Protein AF-0000000066297798 (afdb_homodimer)

Secondary structure (DSSP, 8-state):
-HHHHHHHHHHHHT--EEEEESTTTTHHHHHHHTSTTGGGTEEEEEE--SHHHHHHHH---HHHHHHT-SSSHHHHHHHHHHHHHHH--SEEEEEEE--SSS-BTTBPTTEEEEEEEETTEEEEEEEEPPP--HHHHHHHHHHHHHHHHHHHHHHH-/-HHHHHHHHHHHHT--EEEEESTTTTHHHHHHHTSTTGGGTEEEEEE--SHHHHHHHH---HHHHHHT-SSSHHHHHHHHHHHHHHH--SEEEEEEE--SSS-BTTBPTTEEEEEEEETTEEEEEEEEPPP--HHHHHHHHHHHHHHHHHHHHHHH-

Radius of gyration: 17.98 Å; Cα contacts (8 Å, |Δi|>4): 713; chains: 2; bounding box: 48×46×44 Å

InterPro domains:
  IPR008136 CinA, C-terminal [PF02464] (3-152)
  IPR008136 CinA, C-terminal [TIGR00199] (6-149)
  IPR036653 CinA-like, C-terminal [G3DSA:3.90.950.20] (1-153)
  IPR036653 CinA-like, C-terminal [SSF142433] (3-153)

pLDDT: mean 96.57, std 3.92, range [66.44, 98.94]

Structure (mmCIF, N/CA/C/O backbone):
data_AF-0000000066297798-model_v1
#
loop_
_entity.id
_entity.type
_entity.pdbx_description
1 polymer 'Protein MG115 homolog'
#
loop_
_atom_site.group_PDB
_atom_site.id
_atom_site.type_symbol
_atom_site.label_atom_id
_atom_site.label_alt_id
_atom_site.label_comp_id
_atom_site.label_asym_id
_atom_site.label_entity_id
_atom_site.label_seq_id
_atom_site.pdbx_PDB_ins_code
_atom_site.Cartn_x
_atom_site.Cartn_y
_atom_site.Cartn_z
_atom_site.occupancy
_atom_site.B_iso_or_equiv
_atom_site.auth_seq_id
_atom_site.auth_comp_id
_atom_site.auth_asym_id
_atom_site.auth_atom_id
_atom_site.pdbx_PDB_model_num
ATOM 1 N N . MET A 1 1 ? 8.375 12.461 -11.727 1 81.56 1 MET A N 1
ATOM 2 C CA . MET A 1 1 ? 9.672 13.133 -11.781 1 81.56 1 MET A CA 1
ATOM 3 C C . MET A 1 1 ? 10.352 13.117 -10.414 1 81.56 1 MET A C 1
ATOM 5 O O . MET A 1 1 ? 11.477 12.641 -10.281 1 81.56 1 MET A O 1
ATOM 9 N N . TYR A 1 2 ? 9.727 13.336 -9.336 1 95.06 2 TYR A N 1
ATOM 10 C CA . TYR A 1 2 ? 10.367 13.484 -8.031 1 95.06 2 TYR A CA 1
ATOM 11 C C . TYR A 1 2 ? 10.758 12.125 -7.465 1 95.06 2 TYR A C 1
ATOM 13 O O . TYR A 1 2 ? 11.773 12 -6.77 1 95.06 2 TYR A O 1
ATOM 21 N N . ALA A 1 3 ? 10.016 11.117 -7.793 1 96 3 ALA A N 1
ATOM 22 C CA . ALA A 1 3 ? 10.32 9.781 -7.297 1 96 3 ALA A CA 1
ATOM 23 C C . ALA A 1 3 ? 11.711 9.328 -7.73 1 96 3 ALA A C 1
ATOM 25 O O . ALA A 1 3 ? 12.445 8.719 -6.953 1 96 3 ALA A O 1
ATOM 26 N N . ARG A 1 4 ? 12.117 9.617 -8.945 1 96.62 4 ARG A N 1
ATOM 27 C CA . ARG A 1 4 ? 13.422 9.242 -9.477 1 96.62 4 ARG A CA 1
ATOM 28 C C . ARG A 1 4 ? 14.539 9.977 -8.742 1 96.62 4 ARG A C 1
ATOM 30 O O . ARG A 1 4 ? 15.578 9.383 -8.43 1 96.62 4 ARG A O 1
ATOM 37 N N . LEU A 1 5 ? 14.336 11.25 -8.555 1 97.06 5 LEU A N 1
ATOM 38 C CA . LEU A 1 5 ? 15.328 12.039 -7.832 1 97.06 5 LEU A CA 1
ATOM 39 C C . LEU A 1 5 ? 15.5 11.516 -6.41 1 97.06 5 LEU A C 1
ATOM 41 O O . LEU A 1 5 ? 16.625 11.43 -5.91 1 97.06 5 LEU A O 1
ATOM 45 N N . ILE A 1 6 ? 14.414 11.148 -5.777 1 97.88 6 ILE A N 1
ATOM 46 C CA . ILE A 1 6 ? 14.445 10.594 -4.43 1 97.88 6 ILE A CA 1
ATOM 47 C C . ILE A 1 6 ? 15.211 9.273 -4.43 1 97.88 6 ILE A C 1
ATOM 49 O O . ILE A 1 6 ? 16.094 9.062 -3.594 1 97.88 6 ILE A O 1
ATOM 53 N N . ALA A 1 7 ? 14.883 8.422 -5.367 1 97.69 7 ALA A N 1
ATOM 54 C CA . ALA A 1 7 ? 15.547 7.125 -5.48 1 97.69 7 ALA A CA 1
ATOM 55 C C . ALA A 1 7 ? 17.062 7.301 -5.613 1 97.69 7 ALA A C 1
ATOM 57 O O . ALA A 1 7 ? 17.828 6.605 -4.949 1 97.69 7 ALA A O 1
ATOM 58 N N . GLU A 1 8 ? 17.453 8.219 -6.461 1 96.88 8 GLU A N 1
ATOM 59 C CA . GLU A 1 8 ? 18.875 8.484 -6.672 1 96.88 8 GLU A CA 1
ATOM 60 C C . GLU A 1 8 ? 19.547 8.906 -5.375 1 96.88 8 GLU A C 1
ATOM 62 O O . GLU A 1 8 ? 20.641 8.43 -5.051 1 96.88 8 GLU A O 1
ATOM 67 N N . LYS A 1 9 ? 18.969 9.758 -4.703 1 96.62 9 LYS A N 1
ATOM 68 C CA . LYS A 1 9 ? 19.531 10.242 -3.447 1 96.62 9 LYS A CA 1
ATOM 69 C C . LYS A 1 9 ? 19.609 9.133 -2.41 1 96.62 9 LYS A C 1
ATOM 71 O O . LYS A 1 9 ? 20.625 9.008 -1.706 1 96.62 9 LYS A O 1
ATOM 76 N N . LEU A 1 10 ? 18.547 8.359 -2.273 1 97.25 10 LEU A N 1
ATOM 77 C CA . LEU A 1 10 ? 18.516 7.277 -1.295 1 97.25 10 LEU A CA 1
ATOM 78 C C . LEU A 1 10 ? 19.578 6.23 -1.607 1 97.25 10 LEU A C 1
ATOM 80 O O . LEU A 1 10 ? 20.266 5.746 -0.703 1 97.25 10 LEU A O 1
ATOM 84 N N . LEU A 1 11 ? 19.703 5.922 -2.873 1 96.69 11 LEU A N 1
ATOM 85 C CA . LEU A 1 11 ? 20.688 4.941 -3.291 1 96.69 11 LEU A CA 1
ATOM 86 C C . LEU A 1 11 ? 22.109 5.445 -3.023 1 96.69 11 LEU A C 1
ATOM 88 O O . LEU A 1 11 ? 22.953 4.703 -2.514 1 96.69 11 LEU A O 1
ATOM 92 N N . ASN A 1 12 ? 22.344 6.707 -3.332 1 95.69 12 ASN A N 1
ATOM 93 C CA . ASN A 1 12 ? 23.672 7.301 -3.143 1 95.69 12 ASN A CA 1
ATOM 94 C C . ASN A 1 12 ? 24.078 7.309 -1.672 1 95.69 12 ASN A C 1
ATOM 96 O O . ASN A 1 12 ? 25.25 7.176 -1.349 1 95.69 12 ASN A O 1
ATOM 100 N N . HIS A 1 13 ? 23.094 7.414 -0.822 1 95.44 13 HIS A N 1
ATOM 101 C CA . HIS A 1 13 ? 23.406 7.539 0.599 1 95.44 13 HIS A CA 1
ATOM 102 C C . HIS A 1 13 ? 23.078 6.254 1.351 1 95.44 13 HIS A C 1
ATOM 104 O O . HIS A 1 13 ? 23.188 6.203 2.578 1 95.44 13 HIS A O 1
ATOM 110 N N . LYS A 1 14 ? 22.594 5.215 0.657 1 95.81 14 LYS A N 1
ATOM 111 C CA . LYS A 1 14 ? 22.25 3.908 1.211 1 95.81 14 LYS A CA 1
ATOM 112 C C . LYS A 1 14 ? 21.172 4.031 2.283 1 95.81 14 LYS A C 1
ATOM 114 O O . LYS A 1 14 ? 21.312 3.475 3.375 1 95.81 14 LYS A O 1
ATOM 119 N N . LEU A 1 15 ? 20.203 4.859 1.992 1 96.75 15 LEU A N 1
ATOM 120 C CA . LEU A 1 15 ? 19.078 5.074 2.889 1 96.75 15 LEU A CA 1
ATOM 121 C C . LEU A 1 15 ? 17.844 4.312 2.404 1 96.75 15 LEU A C 1
ATOM 123 O O . LEU A 1 15 ? 17.703 4.043 1.209 1 96.75 15 LEU A O 1
ATOM 127 N N . THR A 1 16 ? 16.984 3.994 3.326 1 97.44 16 THR A N 1
ATOM 128 C CA . THR A 1 16 ? 15.75 3.281 3.002 1 97.44 16 THR A CA 1
ATOM 129 C C . THR A 1 16 ? 14.523 4.117 3.377 1 97.44 16 THR A C 1
ATOM 131 O O . THR A 1 16 ? 14.609 4.996 4.234 1 97.44 16 THR A O 1
ATOM 134 N N . ILE A 1 17 ? 13.43 3.854 2.637 1 98.31 17 ILE A N 1
ATOM 135 C CA . ILE A 1 17 ? 12.211 4.621 2.848 1 98.31 17 ILE A CA 1
ATOM 136 C C . ILE A 1 17 ? 11.008 3.682 2.885 1 98.31 17 ILE A C 1
ATOM 138 O O . ILE A 1 17 ? 11.055 2.586 2.316 1 98.31 17 ILE A O 1
ATOM 142 N N . ALA A 1 18 ? 10.023 4.023 3.668 1 98.62 18 ALA A N 1
ATOM 143 C CA . ALA A 1 18 ? 8.727 3.352 3.707 1 98.62 18 ALA A CA 1
ATOM 144 C C . ALA A 1 18 ? 7.586 4.363 3.832 1 98.62 18 ALA A C 1
ATOM 146 O O . ALA A 1 18 ? 7.816 5.527 4.172 1 98.62 18 ALA A O 1
ATOM 147 N N . THR A 1 19 ? 6.375 3.924 3.484 1 98.88 19 THR A N 1
ATOM 148 C CA . THR A 1 19 ? 5.258 4.859 3.514 1 98.88 19 THR A CA 1
ATOM 149 C C . THR A 1 19 ? 4.086 4.277 4.297 1 98.88 19 THR A C 1
ATOM 151 O O . THR A 1 19 ? 3.912 3.059 4.352 1 98.88 19 THR A O 1
ATOM 154 N N . ALA A 1 20 ? 3.365 5.09 4.996 1 98.88 20 ALA A N 1
ATOM 155 C CA . ALA A 1 20 ? 2.057 4.812 5.586 1 98.88 20 ALA A CA 1
ATOM 156 C C . ALA A 1 20 ? 0.973 5.68 4.949 1 98.88 20 ALA A C 1
ATOM 158 O O . ALA A 1 20 ? 0.989 6.902 5.09 1 98.88 20 ALA A O 1
ATOM 159 N N . GLU A 1 21 ? 0.014 5.016 4.254 1 98.81 21 GLU A N 1
ATOM 160 C CA . GLU A 1 21 ? -0.914 5.746 3.398 1 98.81 21 GLU A CA 1
ATOM 161 C C . GLU A 1 21 ? -2.357 5.547 3.848 1 98.81 21 GLU A C 1
ATOM 163 O O . GLU A 1 21 ? -2.725 4.461 4.305 1 98.81 21 GLU A O 1
ATOM 168 N N . SER A 1 22 ? -3.178 6.574 3.713 1 98.44 22 SER A N 1
ATOM 169 C CA . SER A 1 22 ? -4.629 6.434 3.76 1 98.44 22 SER A CA 1
ATOM 170 C C . SER A 1 22 ? -5.281 7.02 2.51 1 98.44 22 SER A C 1
ATOM 172 O O . SER A 1 22 ? -5.539 6.297 1.543 1 98.44 22 SER A O 1
ATOM 174 N N . VAL A 1 23 ? -5.137 8.281 2.25 1 97.69 23 VAL A N 1
ATOM 175 C CA . VAL A 1 23 ? -5.855 8.977 1.187 1 97.69 23 VAL A CA 1
ATOM 176 C C . VAL A 1 23 ? -5.27 8.586 -0.17 1 97.69 23 VAL A C 1
ATOM 178 O O . VAL A 1 23 ? -5.996 8.508 -1.164 1 97.69 23 VAL A O 1
ATOM 181 N N . THR A 1 24 ? -3.963 8.352 -0.267 1 98.31 24 THR A N 1
ATOM 182 C CA . THR A 1 24 ? -3.338 8.016 -1.543 1 98.31 24 THR A CA 1
ATOM 183 C C . THR A 1 24 ? -3.584 6.555 -1.9 1 98.31 24 THR A C 1
ATOM 185 O O . THR A 1 24 ? -3.465 6.164 -3.064 1 98.31 24 THR A O 1
ATOM 188 N N . GLY A 1 25 ? -3.846 5.727 -0.863 1 98.38 25 GLY A N 1
ATOM 189 C CA . GLY A 1 25 ? -4.367 4.383 -1.069 1 98.38 25 GLY A CA 1
ATOM 190 C C . GLY A 1 25 ? -3.379 3.459 -1.752 1 98.38 25 GLY A C 1
ATOM 191 O O . GLY A 1 25 ? -3.775 2.535 -2.467 1 98.38 25 GLY A O 1
ATOM 192 N N . GLY A 1 26 ? -2.105 3.742 -1.679 1 98.62 26 GLY A N 1
ATOM 193 C CA . GLY A 1 26 ? -1.096 2.902 -2.299 1 98.62 26 GLY A CA 1
ATOM 194 C C . GLY A 1 26 ? -0.367 3.588 -3.439 1 98.62 26 GLY A C 1
ATOM 195 O O . GLY A 1 26 ? 0.682 3.119 -3.885 1 98.62 26 GLY A O 1
ATOM 196 N N . LEU A 1 27 ? -0.857 4.75 -3.885 1 98.5 27 LEU A N 1
ATOM 197 C CA . LEU A 1 27 ? -0.259 5.453 -5.016 1 98.5 27 LEU A CA 1
ATOM 198 C C . LEU A 1 27 ? 1.134 5.965 -4.664 1 98.5 27 LEU A C 1
ATOM 200 O O . LEU A 1 27 ? 2.018 6.012 -5.523 1 98.5 27 LEU A O 1
ATOM 204 N N . LEU A 1 28 ? 1.301 6.312 -3.412 1 98.69 28 LEU A N 1
ATOM 205 C CA . LEU A 1 28 ? 2.604 6.816 -2.99 1 98.69 28 LEU A CA 1
ATOM 206 C C . LEU A 1 28 ? 3.662 5.723 -3.074 1 98.69 28 LEU A C 1
ATOM 208 O O . LEU A 1 28 ? 4.711 5.914 -3.695 1 98.69 28 LEU A O 1
ATOM 212 N N . SER A 1 29 ? 3.365 4.566 -2.518 1 98.62 29 SER A N 1
ATOM 213 C CA . SER A 1 29 ? 4.289 3.441 -2.594 1 98.62 29 SER A CA 1
ATOM 214 C C . SER A 1 29 ? 4.48 2.977 -4.035 1 98.62 29 SER A C 1
ATOM 216 O O . SER A 1 29 ? 5.594 2.639 -4.441 1 98.62 29 SER A O 1
ATOM 218 N N . SER A 1 30 ? 3.402 2.971 -4.805 1 98.31 30 SER A N 1
ATOM 219 C CA . SER A 1 30 ? 3.482 2.547 -6.199 1 98.31 30 SER A CA 1
ATOM 220 C C . SER A 1 30 ? 4.41 3.455 -7 1 98.31 30 SER A C 1
ATOM 222 O O . SER A 1 30 ? 5.125 2.99 -7.891 1 98.31 30 SER A O 1
ATOM 224 N N . SER A 1 31 ? 4.402 4.746 -6.703 1 98 31 SER A N 1
ATOM 225 C CA . SER A 1 31 ? 5.254 5.707 -7.398 1 98 31 SER A CA 1
ATOM 226 C C . SER A 1 31 ? 6.73 5.43 -7.125 1 98 31 SER A C 1
ATOM 228 O O . SER A 1 31 ? 7.574 5.633 -8 1 98 31 SER A O 1
ATOM 230 N N . LEU A 1 32 ? 7.016 4.969 -5.93 1 98 32 LEU A N 1
ATOM 231 C CA . LEU A 1 32 ? 8.391 4.637 -5.574 1 98 32 LEU A CA 1
ATOM 232 C C . LEU A 1 32 ? 8.812 3.316 -6.219 1 98 32 LEU A C 1
ATOM 234 O O . LEU A 1 32 ? 9.945 3.186 -6.688 1 98 32 LEU A O 1
ATOM 238 N N . THR A 1 33 ? 7.875 2.371 -6.34 1 96.94 33 THR A N 1
ATOM 239 C CA . THR A 1 33 ? 8.195 1.04 -6.844 1 96.94 33 THR A CA 1
ATOM 240 C C . THR A 1 33 ? 8.203 1.027 -8.367 1 96.94 33 THR A C 1
ATOM 242 O O . THR A 1 33 ? 8.68 0.074 -8.984 1 96.94 33 THR A O 1
ATOM 245 N N . ASP A 1 34 ? 7.672 2.125 -8.93 1 95.56 34 ASP A N 1
ATOM 246 C CA . ASP A 1 34 ? 7.734 2.289 -10.375 1 95.56 34 ASP A CA 1
ATOM 247 C C . ASP A 1 34 ? 9.18 2.32 -10.867 1 95.56 34 ASP A C 1
ATOM 249 O O . ASP A 1 34 ? 9.445 2.092 -12.047 1 95.56 34 ASP A O 1
ATOM 253 N N . ILE A 1 35 ? 10.078 2.602 -10 1 95.12 35 ILE A N 1
ATOM 254 C CA . ILE A 1 35 ? 11.492 2.754 -10.328 1 95.12 35 ILE A CA 1
ATOM 255 C C . ILE A 1 35 ? 12.18 1.392 -10.281 1 95.12 35 ILE A C 1
ATOM 257 O O . ILE A 1 35 ? 12.156 0.714 -9.25 1 95.12 35 ILE A O 1
ATOM 261 N N . ALA A 1 36 ? 12.812 1.039 -11.43 1 91.88 36 ALA A N 1
ATOM 262 C CA . ALA A 1 36 ? 13.586 -0.202 -11.445 1 91.88 36 ALA A CA 1
ATOM 263 C C . ALA A 1 36 ? 14.648 -0.199 -10.352 1 91.88 36 ALA A C 1
ATOM 265 O O . ALA A 1 36 ? 15.352 0.798 -10.156 1 91.88 36 ALA A O 1
ATOM 266 N N . GLY A 1 37 ? 14.719 -1.267 -9.562 1 92.75 37 GLY A N 1
ATOM 267 C CA . GLY A 1 37 ? 15.68 -1.345 -8.477 1 92.75 37 GLY A CA 1
ATOM 268 C C . GLY A 1 37 ? 15.141 -0.814 -7.164 1 92.75 37 GLY A C 1
ATOM 269 O O . GLY A 1 37 ? 15.891 -0.629 -6.203 1 92.75 37 GLY A O 1
ATOM 270 N N . ALA A 1 38 ? 13.844 -0.617 -7.105 1 96.75 38 ALA A N 1
ATOM 271 C CA . ALA A 1 38 ? 13.203 -0.037 -5.93 1 96.75 38 ALA A CA 1
ATOM 272 C C . ALA A 1 38 ? 13.492 -0.864 -4.68 1 96.75 38 ALA A C 1
ATOM 274 O O . ALA A 1 38 ? 13.555 -0.326 -3.574 1 96.75 38 ALA A O 1
ATOM 275 N N . SER A 1 39 ? 13.805 -2.127 -4.816 1 95 39 SER A N 1
ATOM 276 C CA . SER A 1 39 ? 14.047 -3.016 -3.684 1 95 39 SER A CA 1
ATOM 277 C C . SER A 1 39 ? 15.281 -2.586 -2.893 1 95 39 SER A C 1
ATOM 279 O O . SER A 1 39 ? 15.461 -2.994 -1.744 1 95 39 SER A O 1
ATOM 281 N N . ARG A 1 40 ? 16.109 -1.793 -3.482 1 96.31 40 ARG A N 1
ATOM 282 C CA . ARG A 1 40 ? 17.359 -1.374 -2.85 1 96.31 40 ARG A CA 1
ATOM 283 C C . ARG A 1 40 ? 17.109 -0.213 -1.89 1 96.31 40 ARG A C 1
ATOM 285 O O . ARG A 1 40 ? 17.969 0.081 -1.042 1 96.31 40 ARG A O 1
ATOM 292 N N . PHE A 1 41 ? 15.93 0.48 -2.098 1 97.38 41 PHE A N 1
ATOM 293 C CA . PHE A 1 41 ? 15.766 1.653 -1.248 1 97.38 41 PHE A CA 1
ATOM 294 C C . PHE A 1 41 ? 14.375 1.688 -0.636 1 97.38 41 PHE A C 1
ATOM 296 O O . PHE A 1 41 ? 14.133 2.412 0.332 1 97.38 41 PHE A O 1
ATOM 303 N N . PHE A 1 42 ? 13.43 0.991 -1.175 1 98.31 42 PHE A N 1
ATOM 304 C CA . PHE A 1 42 ? 12.062 0.959 -0.684 1 98.31 42 PHE A CA 1
ATOM 305 C C . PHE A 1 42 ? 11.773 -0.352 0.038 1 98.31 42 PHE A C 1
ATOM 307 O O . PHE A 1 42 ? 11.906 -1.43 -0.545 1 98.31 42 PHE A O 1
ATOM 314 N N . LYS A 1 43 ? 11.289 -0.276 1.294 1 97.62 43 LYS A N 1
ATOM 315 C CA . LYS A 1 43 ? 11.109 -1.506 2.059 1 97.62 43 LYS A CA 1
ATOM 316 C C . LYS A 1 43 ? 9.664 -1.986 1.99 1 97.62 43 LYS A C 1
ATOM 318 O O . LYS A 1 43 ? 9.398 -3.191 2.021 1 97.62 43 LYS A O 1
ATOM 323 N N . GLY A 1 44 ? 8.766 -0.967 1.982 1 98.38 44 GLY A N 1
ATOM 324 C CA . GLY A 1 44 ? 7.355 -1.338 1.958 1 98.38 44 GLY A CA 1
ATOM 325 C C . GLY A 1 44 ? 6.434 -0.219 2.404 1 98.38 44 GLY A C 1
ATOM 326 O O . GLY A 1 44 ? 6.863 0.93 2.535 1 98.38 44 GLY A O 1
ATOM 327 N N . ALA A 1 45 ? 5.176 -0.564 2.498 1 98.75 45 ALA A N 1
ATOM 328 C CA . ALA A 1 45 ? 4.152 0.41 2.877 1 98.75 45 ALA A CA 1
ATOM 329 C C . ALA A 1 45 ? 3.02 -0.257 3.65 1 98.75 45 ALA A C 1
ATOM 331 O O . ALA A 1 45 ? 2.797 -1.463 3.521 1 98.75 45 ALA A O 1
ATOM 332 N N . ILE A 1 46 ? 2.439 0.484 4.461 1 98.75 46 ILE A N 1
ATOM 333 C CA . ILE A 1 46 ? 1.164 0.125 5.07 1 98.75 46 ILE A CA 1
ATOM 334 C C . ILE A 1 46 ? 0.078 1.093 4.605 1 98.75 46 ILE A C 1
ATOM 336 O O . ILE A 1 46 ? 0.175 2.301 4.836 1 98.75 46 ILE A O 1
ATOM 340 N N . VAL A 1 47 ? -0.885 0.54 3.895 1 98.75 47 VAL A N 1
ATOM 341 C CA . VAL A 1 47 ? -2.062 1.328 3.543 1 98.75 47 VAL A CA 1
ATOM 342 C C . VAL A 1 47 ? -3.135 1.16 4.617 1 98.75 47 VAL A C 1
ATOM 344 O O . VAL A 1 47 ? -3.945 0.233 4.551 1 98.75 47 VAL A O 1
ATOM 347 N N . ALA A 1 48 ? -3.105 2.051 5.566 1 98.25 48 ALA A N 1
ATOM 348 C CA . ALA A 1 48 ? -4.059 2.025 6.672 1 98.25 48 ALA A CA 1
ATOM 349 C C . ALA A 1 48 ? -5.309 2.838 6.336 1 98.25 48 ALA A C 1
ATOM 351 O O . ALA A 1 48 ? -5.492 3.943 6.852 1 98.25 48 ALA A O 1
ATOM 352 N N . TYR A 1 49 ? -6.207 2.191 5.594 1 97.31 49 TYR A N 1
ATOM 353 C CA . TYR A 1 49 ? -7.355 2.908 5.043 1 97.31 49 TYR A CA 1
ATOM 354 C C . TYR A 1 49 ? -8.484 2.984 6.059 1 97.31 49 TYR A C 1
ATOM 356 O O . TYR A 1 49 ? -9.375 3.83 5.941 1 97.31 49 TYR A O 1
ATOM 364 N N . SER A 1 50 ? -8.469 2.166 7.098 1 96.06 50 SER A N 1
ATOM 365 C CA . SER A 1 50 ? -9.445 2.223 8.18 1 96.06 50 SER A CA 1
ATOM 366 C C . SER A 1 50 ? -8.797 2.678 9.484 1 96.06 50 SER A C 1
ATOM 368 O O . SER A 1 50 ? -7.586 2.52 9.672 1 96.06 50 SER A O 1
ATOM 370 N N . ASN A 1 51 ? -9.648 3.195 10.391 1 96.62 51 ASN A N 1
ATOM 371 C CA . ASN A 1 51 ? -9.141 3.58 11.703 1 96.62 51 ASN A CA 1
ATOM 372 C C . ASN A 1 51 ? -8.625 2.369 12.477 1 96.62 51 ASN A C 1
ATOM 374 O O . ASN A 1 51 ? -7.656 2.477 13.234 1 96.62 51 ASN A O 1
ATOM 378 N N . GLU A 1 52 ? -9.266 1.307 12.266 1 96 52 GLU A N 1
ATOM 379 C CA . GLU A 1 52 ? -8.836 0.075 12.922 1 96 52 GLU A CA 1
ATOM 380 C C . GLU A 1 52 ? -7.406 -0.292 12.531 1 96 52 GLU A C 1
ATOM 382 O O . GLU A 1 52 ? -6.598 -0.654 13.391 1 96 52 GLU A O 1
ATOM 387 N N . LEU A 1 53 ? -7.043 -0.123 11.312 1 96.44 53 LEU A N 1
ATOM 388 C CA . LEU A 1 53 ? -5.711 -0.498 10.852 1 96.44 53 LEU A CA 1
ATOM 389 C C . LEU A 1 53 ? -4.68 0.55 11.25 1 96.44 53 LEU A C 1
ATOM 391 O O . LEU A 1 53 ? -3.52 0.219 11.5 1 96.44 53 LEU A O 1
ATOM 395 N N . LYS A 1 54 ? -5.141 1.824 11.305 1 98.31 54 LYS A N 1
ATOM 396 C CA . LYS A 1 54 ? -4.234 2.842 11.828 1 98.31 54 LYS A CA 1
ATOM 397 C C . LYS A 1 54 ? -3.785 2.502 13.25 1 98.31 54 LYS A C 1
ATOM 399 O O . LYS A 1 54 ? -2.615 2.674 13.594 1 98.31 54 LYS A O 1
ATOM 404 N N . LYS A 1 55 ? -4.742 1.98 13.969 1 98.06 55 LYS A N 1
ATOM 405 C CA . LYS A 1 55 ? -4.438 1.615 15.352 1 98.06 55 LYS A CA 1
ATOM 406 C C . LYS A 1 55 ? -3.625 0.325 15.414 1 98.06 55 LYS A C 1
ATOM 408 O O . LYS A 1 55 ? -2.547 0.291 16.016 1 98.06 55 LYS A O 1
ATOM 413 N N . SER A 1 56 ? -4.066 -0.736 14.742 1 96.5 56 SER A N 1
ATOM 414 C CA . SER A 1 56 ? -3.5 -2.068 14.93 1 96.5 56 SER A CA 1
ATOM 415 C C . SER A 1 56 ? -2.154 -2.201 14.227 1 96.5 56 SER A C 1
ATOM 417 O O . SER A 1 56 ? -1.251 -2.877 14.727 1 96.5 56 SER A O 1
ATOM 419 N N . LEU A 1 57 ? -1.946 -1.473 13.133 1 96.94 57 LEU A N 1
ATOM 420 C CA . LEU A 1 57 ? -0.722 -1.683 12.367 1 96.94 57 LEU A CA 1
ATOM 421 C C . LEU A 1 57 ? 0.256 -0.533 12.578 1 96.94 57 LEU A C 1
ATOM 423 O O . LEU A 1 57 ? 1.47 -0.711 12.445 1 96.94 57 LEU A O 1
ATOM 427 N N . LEU A 1 58 ? -0.288 0.636 12.953 1 98.25 58 LEU A N 1
ATOM 428 C CA . LEU A 1 58 ? 0.601 1.791 12.992 1 98.25 58 LEU A CA 1
ATOM 429 C C . LEU A 1 58 ? 0.607 2.424 14.375 1 98.25 58 LEU A C 1
ATOM 431 O O . LEU A 1 58 ? 1.262 3.445 14.594 1 98.25 58 LEU A O 1
ATOM 435 N N . ASN A 1 59 ? -0.154 1.897 15.305 1 98.31 59 ASN A N 1
ATOM 436 C CA . ASN A 1 59 ? -0.162 2.299 16.703 1 98.31 59 ASN A CA 1
ATOM 437 C C . ASN A 1 59 ? -0.699 3.717 16.875 1 98.31 59 ASN A C 1
ATOM 439 O O . ASN A 1 59 ? -0.229 4.461 17.75 1 98.31 59 ASN A O 1
ATOM 443 N N . VAL A 1 60 ? -1.571 4.105 16 1 98.81 60 VAL A N 1
ATOM 444 C CA . VAL A 1 60 ? -2.246 5.387 16.203 1 98.81 60 VAL A CA 1
ATOM 445 C C . VAL A 1 60 ? -3.145 5.309 17.438 1 98.81 60 VAL A C 1
ATOM 447 O O . VAL A 1 60 ? -3.896 4.344 17.609 1 98.81 60 VAL A O 1
ATOM 450 N N . LYS A 1 61 ? -3.057 6.312 18.234 1 98.81 61 LYS A N 1
ATOM 451 C CA . LYS A 1 61 ? -3.836 6.309 19.469 1 98.81 61 LYS A CA 1
ATOM 452 C C . LYS A 1 61 ? -5.32 6.52 19.188 1 98.81 61 LYS A C 1
ATOM 454 O O . LYS A 1 61 ? -5.684 7.344 18.344 1 98.81 61 LYS A O 1
ATOM 459 N N . GLN A 1 62 ? -6.062 5.738 19.938 1 98.44 62 GLN A N 1
ATOM 460 C CA . GLN A 1 62 ? -7.508 5.93 19.844 1 98.44 62 GLN A CA 1
ATOM 461 C C . GLN A 1 62 ? -7.895 7.371 20.172 1 98.44 62 GLN A C 1
ATOM 463 O O . GLN A 1 62 ? -8.781 7.938 19.531 1 98.44 62 GLN A O 1
ATOM 468 N N . SER A 1 63 ? -7.254 7.914 21.172 1 98.69 63 SER A N 1
ATOM 469 C CA . SER A 1 63 ? -7.555 9.281 21.594 1 98.69 63 SER A CA 1
ATOM 470 C C . SER A 1 63 ? -7.266 10.273 20.484 1 98.69 63 SER A C 1
ATOM 472 O O . SER A 1 63 ? -7.98 11.266 20.328 1 98.69 63 SER A O 1
ATOM 474 N N . THR A 1 64 ? -6.23 10.039 19.688 1 98.69 64 THR A N 1
ATOM 475 C CA . THR A 1 64 ? -5.906 10.898 18.547 1 98.69 64 THR A CA 1
ATOM 476 C C . THR A 1 64 ? -7.02 10.867 17.5 1 98.69 64 THR A C 1
ATOM 478 O O . THR A 1 64 ? -7.438 11.914 17 1 98.69 64 THR A O 1
ATOM 481 N N . LEU A 1 65 ? -7.535 9.68 17.219 1 98.5 65 LEU A N 1
ATOM 482 C CA . LEU A 1 65 ? -8.594 9.531 16.219 1 98.5 65 LEU A CA 1
ATOM 483 C C . LEU A 1 65 ? -9.883 10.195 16.703 1 98.5 65 LEU A C 1
ATOM 485 O O . LEU A 1 65 ? -10.617 10.781 15.906 1 98.5 65 LEU A O 1
ATOM 489 N N . ILE A 1 66 ? -10.094 10.094 18.047 1 97.88 66 ILE A N 1
ATOM 490 C CA . ILE A 1 66 ? -11.312 10.648 18.609 1 97.88 66 ILE A CA 1
ATOM 491 C C . ILE A 1 66 ? -11.211 12.172 18.656 1 97.88 66 ILE A C 1
ATOM 493 O O . ILE A 1 66 ? -12.141 12.875 18.266 1 97.88 66 ILE A O 1
ATOM 497 N N . ASN A 1 67 ? -10.117 12.688 19.062 1 98.19 67 ASN A N 1
ATOM 498 C CA . ASN A 1 67 ? -9.984 14.109 19.375 1 98.19 67 ASN A CA 1
ATOM 499 C C . ASN A 1 67 ? -9.625 14.922 18.141 1 98.19 67 ASN A C 1
ATOM 501 O O . ASN A 1 67 ? -10.008 16.078 18.016 1 98.19 67 ASN A O 1
ATOM 505 N N . HIS A 1 68 ? -8.875 14.32 17.203 1 98.25 68 HIS A N 1
ATOM 506 C CA . HIS A 1 68 ? -8.344 15.109 16.094 1 98.25 68 HIS A CA 1
ATOM 507 C C . HIS A 1 68 ? -8.805 14.539 14.758 1 98.25 68 HIS A C 1
ATOM 509 O O . HIS A 1 68 ? -8.75 15.234 13.734 1 98.25 68 HIS A O 1
ATOM 515 N N . GLY A 1 69 ? -9.266 13.242 14.797 1 98.06 69 GLY A N 1
ATOM 516 C CA . GLY A 1 69 ? -9.672 12.594 13.555 1 98.06 69 GLY A CA 1
ATOM 517 C C . GLY A 1 69 ? -8.523 11.953 12.812 1 98.06 69 GLY A C 1
ATOM 518 O O . GLY A 1 69 ? -7.355 12.18 13.148 1 98.06 69 GLY A O 1
ATOM 519 N N . ALA A 1 70 ? -8.852 11.18 11.781 1 98.38 70 ALA A N 1
ATOM 520 C CA . ALA A 1 70 ? -7.871 10.492 10.945 1 98.38 70 ALA A CA 1
ATOM 521 C C . ALA A 1 70 ? -7.203 11.461 9.969 1 98.38 70 ALA A C 1
ATOM 523 O O . ALA A 1 70 ? -6.062 11.242 9.555 1 98.38 70 ALA A O 1
ATOM 524 N N . VAL A 1 71 ? -7.938 12.5 9.586 1 98.5 71 VAL A N 1
ATOM 525 C CA . VAL A 1 71 ? -7.414 13.523 8.688 1 98.5 71 VAL A CA 1
ATOM 526 C C . VAL A 1 71 ? -6.875 14.703 9.492 1 98.5 71 VAL A C 1
ATOM 528 O O . VAL A 1 71 ? -7.516 15.75 9.57 1 98.5 71 VAL A O 1
ATOM 531 N N . SER A 1 72 ? -5.637 14.516 9.977 1 98.56 72 SER A N 1
ATOM 532 C CA . SER A 1 72 ? -5.027 15.516 10.852 1 98.56 72 SER A CA 1
ATOM 533 C C . SER A 1 72 ? -3.514 15.328 10.93 1 98.56 72 SER A C 1
ATOM 535 O O . SER A 1 72 ? -3.002 14.242 10.664 1 98.56 72 SER A O 1
ATOM 537 N N . ARG A 1 73 ? -2.852 16.406 11.344 1 98.19 73 ARG A N 1
ATOM 538 C CA . ARG A 1 73 ? -1.402 16.344 11.508 1 98.19 73 ARG A CA 1
ATOM 539 C C . ARG A 1 73 ? -1.021 15.383 12.633 1 98.19 73 ARG A C 1
ATOM 541 O O . ARG A 1 73 ? 0.013 14.719 12.555 1 98.19 73 ARG A O 1
ATOM 548 N N . TYR A 1 74 ? -1.85 15.227 13.633 1 98.69 74 TYR A N 1
ATOM 549 C CA . TYR A 1 74 ? -1.581 14.344 14.766 1 98.69 74 TYR A CA 1
ATOM 550 C C . TYR A 1 74 ? -1.63 12.883 14.336 1 98.69 74 TYR A C 1
ATOM 552 O O . TYR A 1 74 ? -0.754 12.094 14.703 1 98.69 74 TYR A O 1
ATOM 560 N N . CYS A 1 75 ? -2.627 12.602 13.531 1 98.81 75 CYS A N 1
ATOM 561 C CA . CYS A 1 75 ? -2.787 11.227 13.07 1 98.81 75 CYS A CA 1
ATOM 562 C C . CYS A 1 75 ? -1.625 10.812 12.172 1 98.81 75 CYS A C 1
ATOM 564 O O . CYS A 1 75 ? -1.035 9.75 12.367 1 98.81 75 CYS A O 1
ATOM 566 N N . VAL A 1 76 ? -1.235 11.695 11.25 1 98.88 76 VAL A N 1
ATOM 567 C CA . VAL A 1 76 ? -0.206 11.289 10.305 1 98.88 76 VAL A CA 1
ATOM 568 C C . VAL A 1 76 ? 1.147 11.211 11.008 1 98.88 76 VAL A C 1
ATOM 570 O O . VAL A 1 76 ? 1.986 10.375 10.664 1 98.88 76 VAL A O 1
ATOM 573 N N . ARG A 1 77 ? 1.35 12.016 12 1 98.75 77 ARG A N 1
ATOM 574 C CA . ARG A 1 77 ? 2.578 11.906 12.781 1 98.75 77 ARG A CA 1
ATOM 575 C C . ARG A 1 77 ? 2.666 10.555 13.477 1 98.75 77 ARG A C 1
ATOM 577 O O . ARG A 1 77 ? 3.709 9.898 13.445 1 98.75 77 ARG A O 1
ATOM 584 N N . GLU A 1 78 ? 1.617 10.18 14.078 1 98.81 78 GLU A N 1
ATOM 585 C CA . GLU A 1 78 ? 1.597 8.891 14.758 1 98.81 78 GLU A CA 1
ATOM 586 C C . GLU A 1 78 ? 1.732 7.742 13.758 1 98.81 78 GLU A C 1
ATOM 588 O O . GLU A 1 78 ? 2.361 6.723 14.055 1 98.81 78 GLU A O 1
ATOM 593 N N . MET A 1 79 ? 1.123 7.938 12.578 1 98.88 79 MET A N 1
ATOM 594 C CA . MET A 1 79 ? 1.289 6.93 11.531 1 98.88 79 MET A CA 1
ATOM 595 C C . MET A 1 79 ? 2.758 6.781 11.148 1 98.88 79 MET A C 1
ATOM 597 O O . MET A 1 79 ? 3.258 5.664 11.008 1 98.88 79 MET A O 1
ATOM 601 N N . ALA A 1 80 ? 3.412 7.91 10.984 1 98.81 80 ALA A N 1
ATOM 602 C CA . ALA A 1 80 ? 4.82 7.887 10.602 1 98.81 80 ALA A CA 1
ATOM 603 C C . ALA A 1 80 ? 5.68 7.258 11.688 1 98.81 80 ALA A C 1
ATOM 605 O O . ALA A 1 80 ? 6.578 6.465 11.406 1 98.81 80 ALA A O 1
ATOM 606 N N . LEU A 1 81 ? 5.391 7.582 12.906 1 98.19 81 LEU A N 1
ATOM 607 C CA . LEU A 1 81 ? 6.133 7.027 14.031 1 98.19 81 LEU A CA 1
ATOM 608 C C . LEU A 1 81 ? 5.926 5.52 14.133 1 98.19 81 LEU A C 1
ATOM 610 O O . LEU A 1 81 ? 6.879 4.77 14.344 1 98.19 81 LEU A O 1
ATOM 614 N N . GLY A 1 82 ? 4.652 5.121 14.039 1 97.88 82 GLY A N 1
ATOM 615 C CA . GLY A 1 82 ? 4.367 3.695 14.023 1 97.88 82 GLY A CA 1
ATOM 616 C C . GLY A 1 82 ? 5.086 2.957 12.914 1 97.88 82 GLY A C 1
ATOM 617 O O . GLY A 1 82 ? 5.566 1.839 13.109 1 97.88 82 GLY A O 1
ATOM 618 N N . LEU A 1 83 ? 5.137 3.605 11.758 1 97.88 83 LEU A N 1
ATOM 619 C CA . LEU A 1 83 ? 5.82 3.023 10.609 1 97.88 83 LEU A CA 1
ATOM 620 C C . LEU A 1 83 ? 7.305 2.826 10.898 1 97.88 83 LEU A C 1
ATOM 622 O O . LEU A 1 83 ? 7.871 1.78 10.57 1 97.88 83 LEU A O 1
ATOM 626 N N . MET A 1 84 ? 7.934 3.799 11.5 1 96.5 84 MET A N 1
ATOM 627 C CA . MET A 1 84 ? 9.344 3.725 11.859 1 96.5 84 MET A CA 1
ATOM 628 C C . MET A 1 84 ? 9.602 2.551 12.805 1 96.5 84 MET A C 1
ATOM 630 O O . MET A 1 84 ? 10.625 1.866 12.68 1 96.5 84 MET A O 1
ATOM 634 N N . GLN A 1 85 ? 8.711 2.334 13.648 1 93.5 85 GLN A N 1
ATOM 635 C CA . GLN A 1 85 ? 8.852 1.266 14.633 1 93.5 85 GLN A CA 1
ATOM 636 C C . GLN A 1 85 ? 8.703 -0.106 13.984 1 93.5 85 GLN A C 1
ATOM 638 O O . GLN A 1 85 ? 9.398 -1.054 14.352 1 93.5 85 GLN A O 1
ATOM 643 N N . LYS A 1 86 ? 7.898 -0.195 13.023 1 93.38 86 LYS A N 1
ATOM 644 C CA . LYS A 1 86 ? 7.543 -1.481 12.438 1 93.38 86 LYS A CA 1
ATOM 645 C C . LYS A 1 86 ? 8.547 -1.885 11.359 1 93.38 86 LYS A C 1
ATOM 647 O O . LYS A 1 86 ? 8.805 -3.072 11.156 1 93.38 86 LYS A O 1
ATOM 652 N N . LEU A 1 87 ? 9.008 -0.981 10.523 1 91.62 87 LEU A N 1
ATOM 653 C CA . LEU A 1 87 ? 9.773 -1.354 9.336 1 91.62 87 LEU A CA 1
ATOM 654 C C . LEU A 1 87 ? 11.234 -0.953 9.477 1 91.62 87 LEU A C 1
ATOM 656 O O . LEU A 1 87 ? 12.078 -1.363 8.68 1 91.62 87 LEU A O 1
ATOM 660 N N . ASN A 1 88 ? 11.719 -0.515 10.445 1 89.56 88 ASN A N 1
ATOM 661 C CA . ASN A 1 88 ? 13.102 -0.119 10.672 1 89.56 88 ASN A CA 1
ATOM 662 C C . ASN A 1 88 ? 13.703 0.543 9.43 1 89.56 88 ASN A C 1
ATOM 664 O O . ASN A 1 88 ? 14.648 0.022 8.844 1 89.56 88 ASN A O 1
ATOM 668 N N . VAL A 1 89 ? 13.25 1.665 9 1 96.31 89 VAL A N 1
ATOM 669 C CA . VAL A 1 89 ? 13.711 2.396 7.824 1 96.31 89 VAL A CA 1
ATOM 670 C C . VAL A 1 89 ? 14.352 3.715 8.258 1 96.31 89 VAL A C 1
ATOM 672 O O . VAL A 1 89 ? 14.188 4.145 9.406 1 96.31 89 VAL A O 1
ATOM 675 N N . ASP A 1 90 ? 15.102 4.344 7.352 1 96.88 90 ASP A N 1
ATOM 676 C CA . ASP A 1 90 ? 15.75 5.625 7.609 1 96.88 90 ASP A CA 1
ATOM 677 C C . ASP A 1 90 ? 14.758 6.781 7.461 1 96.88 90 ASP A C 1
ATOM 679 O O . ASP A 1 90 ? 14.898 7.809 8.125 1 96.88 90 ASP A O 1
ATOM 683 N N . ILE A 1 91 ? 13.773 6.605 6.527 1 98.19 91 ILE A N 1
ATOM 684 C CA . ILE A 1 91 ? 12.805 7.656 6.223 1 98.19 91 ILE A CA 1
ATOM 685 C C . ILE A 1 91 ? 11.391 7.07 6.211 1 98.19 91 ILE A C 1
ATOM 687 O O . ILE A 1 91 ? 11.148 6.043 5.574 1 98.19 91 ILE A O 1
ATOM 691 N N . ALA A 1 92 ? 10.539 7.695 6.945 1 98.69 92 ALA A N 1
ATOM 692 C CA . ALA A 1 92 ? 9.125 7.328 6.938 1 98.69 92 ALA A CA 1
ATOM 693 C C . ALA A 1 92 ? 8.258 8.477 6.434 1 98.69 92 ALA A C 1
ATOM 695 O O . ALA A 1 92 ? 8.5 9.641 6.781 1 98.69 92 ALA A O 1
ATOM 696 N N . VAL A 1 93 ? 7.32 8.188 5.539 1 98.88 93 VAL A N 1
ATOM 697 C CA . VAL A 1 93 ? 6.375 9.18 5.031 1 98.88 93 VAL A CA 1
ATOM 698 C C . VAL A 1 93 ? 4.945 8.703 5.277 1 98.88 93 VAL A C 1
ATOM 700 O O . VAL A 1 93 ? 4.574 7.598 4.867 1 98.88 93 VAL A O 1
ATOM 703 N N . ALA A 1 94 ? 4.176 9.492 5.984 1 98.94 94 ALA A N 1
ATOM 704 C CA . ALA A 1 94 ? 2.777 9.148 6.234 1 98.94 94 ALA A CA 1
ATOM 705 C C . ALA A 1 94 ? 1.847 10.258 5.754 1 98.94 94 ALA A C 1
ATOM 707 O O . ALA A 1 94 ? 2.184 11.445 5.836 1 98.94 94 ALA A O 1
ATOM 708 N N . CYS A 1 95 ? 0.629 9.836 5.223 1 98.88 95 CYS A N 1
ATOM 709 C CA . CYS A 1 95 ? -0.259 10.883 4.727 1 98.88 95 CYS A CA 1
ATOM 710 C C . CYS A 1 95 ? -1.72 10.492 4.926 1 98.88 95 CYS A C 1
ATOM 712 O O . CYS A 1 95 ? -2.055 9.312 4.965 1 98.88 95 CYS A O 1
ATOM 714 N N . SER A 1 96 ? -2.551 11.414 5.117 1 98.81 96 SER A N 1
ATOM 715 C CA . SER A 1 96 ? -4.008 11.383 5.137 1 98.81 96 SER A CA 1
ATOM 716 C C . SER A 1 96 ? -4.602 12.648 4.531 1 98.81 96 SER A C 1
ATOM 718 O O . SER A 1 96 ? -3.889 13.633 4.328 1 98.81 96 SER A O 1
ATOM 720 N N . GLY A 1 97 ? -5.836 12.594 4.184 1 98.25 97 GLY A N 1
ATOM 721 C CA . GLY A 1 97 ? -6.457 13.727 3.51 1 98.25 97 GLY A CA 1
ATOM 722 C C . GLY A 1 97 ? -7.855 13.414 2.998 1 98.25 97 GLY A C 1
ATOM 723 O O . GLY A 1 97 ? -8.461 12.422 3.393 1 98.25 97 GLY A O 1
ATOM 724 N N . VAL A 1 98 ? -8.352 14.367 2.24 1 97.69 98 VAL A N 1
ATOM 725 C CA . VAL A 1 98 ? -9.688 14.234 1.671 1 97.69 98 VAL A CA 1
ATOM 726 C C . VAL A 1 98 ? -9.625 14.398 0.154 1 97.69 98 VAL A C 1
ATOM 728 O O . VAL A 1 98 ? -9.516 15.523 -0.35 1 97.69 98 VAL A O 1
ATOM 731 N N . ALA A 1 99 ? -9.773 13.297 -0.54 1 96.94 99 ALA A N 1
ATOM 732 C CA . ALA A 1 99 ? -9.719 13.328 -1.999 1 96.94 99 ALA A CA 1
ATOM 733 C C . ALA A 1 99 ? -11.109 13.508 -2.6 1 96.94 99 ALA A C 1
ATOM 735 O O . ALA A 1 99 ? -11.25 13.773 -3.795 1 96.94 99 ALA A O 1
ATOM 736 N N . GLY A 1 100 ? -12.133 13.461 -1.697 1 94.38 100 GLY A N 1
ATOM 737 C CA . GLY A 1 100 ? -13.492 13.695 -2.172 1 94.38 100 GLY A CA 1
ATOM 738 C C . GLY A 1 100 ? -14.234 12.414 -2.506 1 94.38 100 GLY A C 1
ATOM 739 O O . GLY A 1 100 ? -13.742 11.32 -2.24 1 94.38 100 GLY A O 1
ATOM 740 N N . PRO A 1 101 ? -15.594 12.461 -2.918 1 94.25 101 PRO A N 1
ATOM 741 C CA . PRO A 1 101 ? -16.234 13.688 -3.391 1 94.25 101 PRO A CA 1
ATOM 742 C C . PRO A 1 101 ? -16.75 14.562 -2.248 1 94.25 101 PRO A C 1
ATOM 744 O O . PRO A 1 101 ? -17.062 15.734 -2.455 1 94.25 101 PRO A O 1
ATOM 747 N N . ASP A 1 102 ? -16.922 14.023 -1.105 1 93.75 102 ASP A N 1
ATOM 748 C CA . ASP A 1 102 ? -17.469 14.766 0.022 1 93.75 102 ASP A CA 1
ATOM 749 C C . ASP A 1 102 ? -16.375 15.133 1.025 1 93.75 102 ASP A C 1
ATOM 751 O O . ASP A 1 102 ? -15.328 14.492 1.064 1 93.75 102 ASP A O 1
ATOM 755 N N . ALA A 1 103 ? -16.672 16.172 1.8 1 94.75 103 ALA A N 1
ATOM 756 C CA . ALA A 1 103 ? -15.82 16.484 2.943 1 94.75 103 ALA A CA 1
ATOM 757 C C . ALA A 1 103 ? -15.812 15.336 3.949 1 94.75 103 ALA A C 1
ATOM 759 O O . ALA A 1 103 ? -16.703 14.484 3.928 1 94.75 103 ALA A O 1
ATOM 760 N N . LEU A 1 104 ? -14.758 15.328 4.719 1 93.94 104 LEU A N 1
ATOM 761 C CA . LEU A 1 104 ? -14.609 14.273 5.719 1 93.94 104 LEU A CA 1
ATOM 762 C C . LEU A 1 104 ? -14.062 14.844 7.027 1 93.94 104 LEU A C 1
ATOM 764 O O . LEU A 1 104 ? -13.086 15.586 7.027 1 93.94 104 LEU A O 1
ATOM 768 N N . GLU A 1 105 ? -14.641 14.531 8.148 1 95.56 105 GLU A N 1
ATOM 769 C CA . GLU A 1 105 ? -14.211 14.953 9.484 1 95.56 105 GLU A CA 1
ATOM 770 C C . GLU A 1 105 ? -13.984 16.453 9.531 1 95.56 105 GLU A C 1
ATOM 772 O O . GLU A 1 105 ? -12.953 16.922 10.023 1 95.56 105 GLU A O 1
ATOM 777 N N . ASN A 1 106 ? -14.781 17.156 8.82 1 94.44 106 ASN A N 1
ATOM 778 C CA . ASN A 1 106 ? -14.781 18.609 8.789 1 94.44 106 ASN A CA 1
ATOM 779 C C . ASN A 1 106 ? -13.602 19.156 7.984 1 94.44 106 ASN A C 1
ATOM 781 O O . ASN A 1 106 ? -13.227 20.312 8.141 1 94.44 106 ASN A O 1
ATOM 785 N N . GLN A 1 107 ? -12.961 18.234 7.32 1 96.69 107 GLN A N 1
ATOM 786 C CA . GLN A 1 107 ? -11.914 18.656 6.395 1 96.69 107 GLN A CA 1
ATOM 787 C C . GLN A 1 107 ? -12.445 18.75 4.965 1 96.69 107 GLN A C 1
ATOM 789 O O . GLN A 1 107 ? -13.148 17.844 4.504 1 96.69 107 GLN A O 1
ATOM 794 N N . ALA A 1 108 ? -12.156 19.828 4.305 1 96.94 108 ALA A N 1
ATOM 795 C CA . ALA A 1 108 ? -12.633 20.062 2.945 1 96.94 108 ALA A CA 1
ATOM 796 C C . ALA A 1 108 ? -11.922 19.141 1.953 1 96.94 108 ALA A C 1
ATOM 798 O O . ALA A 1 108 ? -10.805 18.688 2.203 1 96.94 108 ALA A O 1
ATOM 799 N N . VAL A 1 109 ? -12.609 18.844 0.817 1 97.5 109 VAL A N 1
ATOM 800 C CA . VAL A 1 109 ? -11.961 18.156 -0.294 1 97.5 109 VAL A CA 1
ATOM 801 C C . VAL A 1 109 ? -10.695 18.906 -0.708 1 97.5 109 VAL A C 1
ATOM 803 O O . VAL A 1 109 ? -10.703 20.141 -0.803 1 97.5 109 VAL A O 1
ATOM 806 N N . GLY A 1 110 ? -9.602 18.188 -0.866 1 98.25 110 GLY A N 1
ATOM 807 C CA . GLY A 1 110 ? -8.336 18.797 -1.23 1 98.25 110 GLY A CA 1
ATOM 808 C C . GLY A 1 110 ? -7.379 18.922 -0.061 1 98.25 110 GLY A C 1
ATOM 809 O O . GLY A 1 110 ? -6.188 19.188 -0.253 1 98.25 110 GLY A O 1
ATOM 810 N N . SER A 1 111 ? -7.848 18.672 1.214 1 98.5 111 SER A N 1
ATOM 811 C CA . SER A 1 111 ? -6.992 18.734 2.396 1 98.5 111 SER A CA 1
ATOM 812 C C . SER A 1 111 ? -5.996 17.594 2.426 1 98.5 111 SER A C 1
ATOM 814 O O . SER A 1 111 ? -6.367 16.422 2.229 1 98.5 111 SER A O 1
ATOM 816 N N . LEU A 1 112 ? -4.727 17.969 2.594 1 98.81 112 LEU A N 1
ATOM 817 C CA . LEU A 1 112 ? -3.654 17 2.682 1 98.81 112 LEU A CA 1
ATOM 818 C C . LEU A 1 112 ? -2.797 17.234 3.918 1 98.81 112 LEU A C 1
ATOM 820 O O . LEU A 1 112 ? -2.34 18.359 4.156 1 98.81 112 LEU A O 1
ATOM 824 N N . PHE A 1 113 ? -2.662 16.203 4.723 1 98.94 113 PHE A N 1
ATOM 825 C CA . PHE A 1 113 ? -1.729 16.156 5.844 1 98.94 113 PHE A CA 1
ATOM 826 C C . PHE A 1 113 ? -0.686 15.07 5.641 1 98.94 113 PHE A C 1
ATOM 828 O O . PHE A 1 113 ? -1.018 13.953 5.234 1 98.94 113 PHE A O 1
ATOM 835 N N . PHE A 1 114 ? 0.54 15.406 5.887 1 98.94 114 PHE A N 1
ATOM 836 C CA . PHE A 1 114 ? 1.535 14.344 5.832 1 98.94 114 PHE A CA 1
ATOM 837 C C . PHE A 1 114 ? 2.73 14.672 6.719 1 98.94 114 PHE A C 1
ATOM 839 O O . PHE A 1 114 ? 2.922 15.828 7.105 1 98.94 114 PHE A O 1
ATOM 846 N N . CYS A 1 115 ? 3.375 13.688 7.09 1 98.94 115 CYS A N 1
ATOM 847 C CA . CYS A 1 115 ? 4.543 13.758 7.957 1 98.94 115 CYS A CA 1
ATOM 848 C C . CYS A 1 115 ? 5.715 12.984 7.363 1 98.94 115 CYS A C 1
ATOM 850 O O . CYS A 1 115 ? 5.531 11.898 6.82 1 98.94 115 CYS A O 1
ATOM 852 N N . VAL A 1 116 ? 6.879 13.602 7.371 1 98.81 116 VAL A N 1
ATOM 853 C CA . VAL A 1 116 ? 8.117 12.969 6.945 1 98.81 116 VAL A CA 1
ATOM 854 C C . VAL A 1 116 ? 9.086 12.859 8.125 1 98.81 116 VAL A C 1
ATOM 856 O O . VAL A 1 116 ? 9.391 13.867 8.773 1 98.81 116 VAL A O 1
ATOM 859 N N . ILE A 1 117 ? 9.469 11.672 8.406 1 98.44 117 ILE A N 1
ATOM 860 C CA . ILE A 1 117 ? 10.477 11.484 9.445 1 98.44 117 ILE A CA 1
ATOM 861 C C . ILE A 1 117 ? 11.812 11.117 8.805 1 98.44 117 ILE A C 1
ATOM 863 O O . ILE A 1 117 ? 11.898 10.148 8.047 1 98.44 117 ILE A O 1
ATOM 867 N N . VAL A 1 118 ? 12.828 11.922 9.078 1 95.75 118 VAL A N 1
ATOM 868 C CA . VAL A 1 118 ? 14.203 11.695 8.648 1 95.75 118 VAL A CA 1
ATOM 869 C C . VAL A 1 118 ? 15.141 11.797 9.844 1 95.75 118 VAL A C 1
ATOM 871 O O . VAL A 1 118 ? 15.125 12.797 10.57 1 95.75 118 VAL A O 1
ATOM 874 N N . ALA A 1 119 ? 16.062 10.82 10.047 1 86.88 119 ALA A N 1
ATOM 875 C CA . ALA A 1 119 ? 17.062 10.859 11.109 1 86.88 119 ALA A CA 1
ATOM 876 C C . ALA A 1 119 ? 16.438 11.266 12.445 1 86.88 119 ALA A C 1
ATOM 878 O O . ALA A 1 119 ? 16.938 12.172 13.117 1 86.88 119 ALA A O 1
ATOM 879 N N . ASN A 1 120 ? 15.234 10.812 12.781 1 85.81 120 ASN A N 1
ATOM 880 C CA . ASN A 1 120 ? 14.531 10.984 14.047 1 85.81 120 ASN A CA 1
ATOM 881 C C . ASN A 1 120 ? 13.898 12.367 14.164 1 85.81 120 ASN A C 1
ATOM 883 O O . ASN A 1 120 ? 13.555 12.812 15.258 1 85.81 120 ASN A O 1
ATOM 887 N N . LYS A 1 121 ? 13.938 13.07 13.094 1 95.44 121 LYS A N 1
ATOM 888 C CA . LYS A 1 121 ? 13.219 14.344 13.055 1 95.44 121 LYS A CA 1
ATOM 889 C C . LYS A 1 121 ? 11.945 14.234 12.227 1 95.44 121 LYS A C 1
ATOM 891 O O . LYS A 1 121 ? 11.961 13.711 11.109 1 95.44 121 LYS A O 1
ATOM 896 N N . ALA A 1 122 ? 10.914 14.727 12.844 1 97.81 122 ALA A N 1
ATOM 897 C CA . ALA A 1 122 ? 9.617 14.688 12.164 1 97.81 122 ALA A CA 1
ATOM 898 C C . ALA A 1 122 ? 9.273 16.047 11.562 1 97.81 122 ALA A C 1
ATOM 900 O O . ALA A 1 122 ? 9.406 17.078 12.227 1 97.81 122 ALA A O 1
ATOM 901 N N . TYR A 1 123 ? 8.914 16.094 10.273 1 98.06 123 TYR A N 1
ATOM 902 C CA . TYR A 1 123 ? 8.414 17.266 9.57 1 98.06 123 TYR A CA 1
ATOM 903 C C . TYR A 1 123 ? 6.934 17.125 9.25 1 98.06 123 TYR A C 1
ATOM 905 O O . TYR A 1 123 ? 6.535 16.219 8.516 1 98.06 123 TYR A O 1
ATOM 913 N N . ASP A 1 124 ? 6.145 18 9.836 1 98.44 124 ASP A N 1
ATOM 914 C CA . ASP A 1 124 ? 4.699 17.953 9.633 1 98.44 124 ASP A CA 1
ATOM 915 C C . ASP A 1 124 ? 4.254 18.953 8.578 1 98.44 124 ASP A C 1
ATOM 917 O O . ASP A 1 124 ? 4.719 20.094 8.57 1 98.44 124 ASP A O 1
ATOM 921 N N . PHE A 1 125 ? 3.35 18.516 7.703 1 98.81 125 PHE A N 1
ATOM 922 C CA . PHE A 1 125 ? 2.863 19.406 6.648 1 98.81 125 PHE A CA 1
ATOM 923 C C . PHE A 1 125 ? 1.343 19.344 6.562 1 98.81 125 PHE A C 1
ATOM 925 O O . PHE A 1 125 ? 0.739 18.281 6.727 1 98.81 125 PHE A O 1
ATOM 932 N N . GLU A 1 126 ? 0.791 20.453 6.418 1 98.44 126 GLU A N 1
ATOM 933 C CA . GLU A 1 126 ? -0.627 20.641 6.117 1 98.44 126 GLU A CA 1
ATOM 934 C C . GLU A 1 126 ? -0.827 21.547 4.914 1 98.44 126 GLU A C 1
ATOM 936 O O . GLU A 1 126 ? -0.265 22.641 4.855 1 98.44 126 GLU A O 1
ATOM 941 N N . THR A 1 127 ? -1.597 21.078 3.924 1 98.19 127 THR A N 1
ATOM 942 C CA . THR A 1 127 ? -1.848 21.906 2.754 1 98.19 127 THR A CA 1
ATOM 943 C C . THR A 1 127 ? -3.205 21.578 2.137 1 98.19 127 THR A C 1
ATOM 945 O O . THR A 1 127 ? -3.854 20.609 2.529 1 98.19 127 THR A O 1
ATOM 948 N N . LYS A 1 128 ? -3.676 22.453 1.316 1 97.62 128 LYS A N 1
ATOM 949 C CA . LYS A 1 128 ? -4.91 22.266 0.561 1 97.62 128 LYS A CA 1
ATOM 950 C C . LYS A 1 128 ? -4.668 22.438 -0.937 1 97.62 128 LYS A C 1
ATOM 952 O O . LYS A 1 128 ? -4.113 23.438 -1.375 1 97.62 128 LYS A O 1
ATOM 957 N N . LEU A 1 129 ? -5.035 21.391 -1.634 1 97.44 129 LEU A N 1
ATOM 958 C CA . LEU A 1 129 ? -4.855 21.438 -3.08 1 97.44 129 LEU A CA 1
ATOM 959 C C . LEU A 1 129 ? -6.176 21.734 -3.783 1 97.44 129 LEU A C 1
ATOM 961 O O . LEU A 1 129 ? -7.246 21.5 -3.223 1 97.44 129 LEU A O 1
ATOM 965 N N . PRO A 1 130 ? -6.094 22.297 -4.992 1 92.25 130 PRO A N 1
ATOM 966 C CA . PRO A 1 130 ? -7.312 22.703 -5.699 1 92.25 130 PRO A CA 1
ATOM 967 C C . PRO A 1 130 ? -8.227 21.531 -6.023 1 92.25 130 PRO A C 1
ATOM 969 O O . PRO A 1 130 ? -7.746 20.422 -6.305 1 92.25 130 PRO A O 1
ATOM 972 N N . ALA A 1 131 ? -9.484 21.859 -6.188 1 83.44 131 ALA A N 1
ATOM 973 C CA . ALA A 1 131 ? -10.523 20.844 -6.395 1 83.44 131 ALA A CA 1
ATOM 974 C C . ALA A 1 131 ? -10.32 20.109 -7.715 1 83.44 131 ALA A C 1
ATOM 976 O O . ALA A 1 131 ? -9.836 20.688 -8.688 1 83.44 131 ALA A O 1
ATOM 977 N N . GLY A 1 132 ? -10.578 18.875 -7.727 1 91 132 GLY A N 1
ATOM 978 C CA . GLY A 1 132 ? -10.57 17.922 -8.828 1 91 132 GLY A CA 1
ATOM 979 C C . GLY A 1 132 ? -11.289 16.625 -8.516 1 91 132 GLY A C 1
ATOM 980 O O . GLY A 1 132 ? -11.961 16.531 -7.488 1 91 132 GLY A O 1
ATOM 981 N N . SER A 1 133 ? -11.242 15.758 -9.523 1 95.06 133 SER A N 1
ATOM 982 C CA . SER A 1 133 ? -11.766 14.43 -9.227 1 95.06 133 SER A CA 1
ATOM 983 C C . SER A 1 133 ? -10.945 13.742 -8.141 1 95.06 133 SER A C 1
ATOM 985 O O . SER A 1 133 ? -9.805 14.125 -7.879 1 95.06 133 SER A O 1
ATOM 987 N N . ARG A 1 134 ? -11.516 12.812 -7.496 1 95.44 134 ARG A N 1
ATOM 988 C CA . ARG A 1 134 ? -10.859 12.047 -6.445 1 95.44 134 ARG A CA 1
ATOM 989 C C . ARG A 1 134 ? -9.484 11.562 -6.895 1 95.44 134 ARG A C 1
ATOM 991 O O . ARG A 1 134 ? -8.484 11.789 -6.207 1 95.44 134 ARG A O 1
ATOM 998 N N . ASN A 1 135 ? -9.406 10.906 -8.055 1 95.19 135 ASN A N 1
ATOM 999 C CA . ASN A 1 135 ? -8.141 10.328 -8.5 1 95.19 135 ASN A CA 1
ATOM 1000 C C . ASN A 1 135 ? -7.137 11.406 -8.898 1 95.19 135 ASN A C 1
ATOM 1002 O O . ASN A 1 135 ? -5.934 11.242 -8.711 1 95.19 135 ASN A O 1
ATOM 1006 N N . GLU A 1 136 ? -7.641 12.5 -9.516 1 96.5 136 GLU A N 1
ATOM 1007 C CA . GLU A 1 136 ? -6.758 13.633 -9.805 1 96.5 136 GLU A CA 1
ATOM 1008 C C . GLU A 1 136 ? -6.125 14.172 -8.523 1 96.5 136 GLU A C 1
ATOM 1010 O O . GLU A 1 136 ? -4.926 14.453 -8.492 1 96.5 136 GLU A O 1
ATOM 1015 N N . LEU A 1 137 ? -6.914 14.297 -7.504 1 97.62 137 LEU A N 1
ATOM 1016 C CA . LEU A 1 137 ? -6.422 14.82 -6.234 1 97.62 137 LEU A CA 1
ATOM 1017 C C . LEU A 1 137 ? -5.43 13.859 -5.598 1 97.62 137 LEU A C 1
ATOM 1019 O O . LEU A 1 137 ? -4.406 14.281 -5.055 1 97.62 137 LEU A O 1
ATOM 1023 N N . ARG A 1 138 ? -5.727 12.578 -5.609 1 97.94 138 ARG A N 1
ATOM 1024 C CA . ARG A 1 138 ? -4.793 11.594 -5.074 1 97.94 138 ARG A CA 1
ATOM 1025 C C . ARG A 1 138 ? -3.436 11.688 -5.754 1 97.94 138 ARG A C 1
ATOM 1027 O O . ARG A 1 138 ? -2.396 11.625 -5.094 1 97.94 138 ARG A O 1
ATOM 1034 N N . GLN A 1 139 ? -3.451 11.867 -7.082 1 97.38 139 GLN A N 1
ATOM 1035 C CA . GLN A 1 139 ? -2.205 12.016 -7.828 1 97.38 139 GLN A CA 1
ATOM 1036 C C . GLN A 1 139 ? -1.473 13.289 -7.426 1 97.38 139 GLN A C 1
ATOM 1038 O O . GLN A 1 139 ? -0.248 13.289 -7.289 1 97.38 139 GLN A O 1
ATOM 1043 N N . LEU A 1 140 ? -2.225 14.336 -7.285 1 98 140 LEU A N 1
ATOM 1044 C CA . LEU A 1 140 ? -1.628 15.602 -6.871 1 98 140 LEU A CA 1
ATOM 1045 C C . LEU A 1 140 ? -1.04 15.492 -5.469 1 98 140 LEU A C 1
ATOM 1047 O O . LEU A 1 140 ? 0.016 16.062 -5.184 1 98 140 LEU A O 1
ATOM 1051 N N . PHE A 1 141 ? -1.754 14.758 -4.559 1 98.62 141 PHE A N 1
ATOM 1052 C CA . PHE A 1 141 ? -1.242 14.523 -3.213 1 98.62 141 PHE A CA 1
ATOM 1053 C C . PHE A 1 141 ? 0.115 13.828 -3.264 1 98.62 141 PHE A C 1
ATOM 1055 O O . PHE A 1 141 ? 1.062 14.258 -2.602 1 98.62 141 PHE A O 1
ATOM 1062 N N . VAL A 1 142 ? 0.229 12.812 -4.078 1 98.62 142 VAL A N 1
ATOM 1063 C CA . VAL A 1 142 ? 1.47 12.055 -4.215 1 98.62 142 VAL A CA 1
ATOM 1064 C C . VAL A 1 142 ? 2.582 12.977 -4.715 1 98.62 142 VAL A C 1
ATOM 1066 O O . VAL A 1 142 ? 3.691 12.969 -4.172 1 98.62 142 VAL A O 1
ATOM 1069 N N . GLN A 1 143 ? 2.287 13.766 -5.73 1 98.25 143 GLN A N 1
ATOM 1070 C CA . GLN A 1 143 ? 3.285 14.672 -6.293 1 98.25 143 GLN A CA 1
ATOM 1071 C C . GLN A 1 143 ? 3.777 15.664 -5.242 1 98.25 143 GLN A C 1
ATOM 1073 O O . GLN A 1 143 ? 4.98 15.914 -5.129 1 98.25 143 GLN A O 1
ATOM 1078 N N . LYS A 1 144 ? 2.848 16.234 -4.52 1 98.62 144 LYS A N 1
ATOM 1079 C CA . LYS A 1 144 ? 3.199 17.203 -3.482 1 98.62 144 LYS A CA 1
ATOM 1080 C C . LYS A 1 144 ? 4.086 16.562 -2.418 1 98.62 144 LYS A C 1
ATOM 1082 O O . LYS A 1 144 ? 5.07 17.156 -1.983 1 98.62 144 LYS A O 1
ATOM 1087 N N . ILE A 1 145 ? 3.74 15.375 -1.987 1 98.81 145 ILE A N 1
ATOM 1088 C CA . ILE A 1 145 ? 4.496 14.672 -0.958 1 98.81 145 ILE A CA 1
ATOM 1089 C C . ILE A 1 145 ? 5.902 14.367 -1.467 1 98.81 145 ILE A C 1
ATOM 1091 O O . ILE A 1 145 ? 6.891 14.656 -0.789 1 98.81 145 ILE A O 1
ATOM 1095 N N . LEU A 1 146 ? 6 13.836 -2.695 1 98.69 146 LEU A N 1
ATOM 1096 C CA . LEU A 1 146 ? 7.293 13.453 -3.244 1 98.69 146 LEU A CA 1
ATOM 1097 C C . LEU A 1 146 ? 8.18 14.68 -3.457 1 98.69 146 LEU A C 1
ATOM 1099 O O . LEU A 1 146 ? 9.391 14.625 -3.225 1 98.69 146 LEU A O 1
ATOM 1103 N N . GLN A 1 147 ? 7.559 15.742 -3.924 1 98.56 147 GLN A N 1
ATOM 1104 C CA . GLN A 1 147 ? 8.297 17 -4.062 1 98.56 147 GLN A CA 1
ATOM 1105 C C . GLN A 1 147 ? 8.898 17.438 -2.727 1 98.56 147 GLN A C 1
ATOM 1107 O O . GLN A 1 147 ? 10.062 17.828 -2.662 1 98.56 147 GLN A O 1
ATOM 1112 N N . THR A 1 148 ? 8.125 17.359 -1.705 1 98.44 148 THR A N 1
ATOM 1113 C CA . THR A 1 148 ? 8.562 17.781 -0.374 1 98.44 148 THR A CA 1
ATOM 1114 C C . THR A 1 148 ? 9.664 16.875 0.145 1 98.44 148 THR A C 1
ATOM 1116 O O . THR A 1 148 ? 10.656 17.344 0.703 1 98.44 148 THR A O 1
ATOM 1119 N N . VAL A 1 149 ? 9.492 15.57 -0.006 1 98.31 149 VAL A N 1
ATOM 1120 C CA . VAL A 1 149 ? 10.5 14.602 0.426 1 98.31 149 VAL A CA 1
ATOM 1121 C C . VAL A 1 149 ? 11.82 14.883 -0.286 1 98.31 149 VAL A C 1
ATOM 1123 O O . VAL A 1 149 ? 12.883 14.875 0.339 1 98.31 149 VAL A O 1
ATOM 1126 N N . GLU A 1 150 ? 11.711 15.117 -1.625 1 98.06 150 GLU A N 1
ATOM 1127 C CA . GLU A 1 150 ? 12.906 15.43 -2.396 1 98.06 150 GLU A CA 1
ATOM 1128 C C . GLU A 1 150 ? 13.617 16.672 -1.845 1 98.06 150 GLU A C 1
ATOM 1130 O O . GLU A 1 150 ? 14.844 16.672 -1.716 1 98.06 150 GLU A O 1
ATOM 1135 N N . HIS A 1 151 ? 12.836 17.656 -1.51 1 97.38 151 HIS A N 1
ATOM 1136 C CA . HIS A 1 151 ? 13.391 18.891 -0.958 1 97.38 151 HIS A CA 1
ATOM 1137 C C . HIS A 1 151 ? 14.086 18.625 0.376 1 97.38 151 HIS A C 1
ATOM 1139 O O . HIS A 1 151 ? 15.195 19.109 0.603 1 97.38 151 HIS A O 1
ATOM 1145 N N . ILE A 1 152 ? 13.484 17.875 1.258 1 96.56 152 ILE A N 1
ATOM 1146 C CA . ILE A 1 152 ? 14.047 17.562 2.57 1 96.56 152 ILE A CA 1
ATOM 1147 C C . ILE A 1 152 ? 15.375 16.844 2.404 1 96.56 152 ILE A C 1
ATOM 1149 O O . ILE A 1 152 ? 16.359 17.172 3.07 1 96.56 152 ILE A O 1
ATOM 1153 N N . LEU A 1 153 ? 15.391 15.875 1.479 1 94.94 153 LEU A N 1
ATOM 1154 C CA . LEU A 1 153 ? 16.594 15.07 1.268 1 94.94 153 LEU A CA 1
ATOM 1155 C C . LEU A 1 153 ? 17.719 15.914 0.676 1 94.94 153 LEU A C 1
ATOM 1157 O O . LEU A 1 153 ? 18.891 15.656 0.939 1 94.94 153 LEU A O 1
ATOM 1161 N N . SER A 1 154 ? 17.297 16.922 -0.101 1 93.44 154 SER A N 1
ATOM 1162 C CA . SER A 1 154 ? 18.297 17.797 -0.71 1 93.44 154 SER A CA 1
ATOM 1163 C C . SER A 1 154 ? 18.938 18.703 0.33 1 93.44 154 SER A C 1
ATOM 1165 O O . SER A 1 154 ? 20.078 19.141 0.163 1 93.44 154 SER A O 1
ATOM 1167 N N . GLU A 1 155 ? 18.188 18.938 1.366 1 89.44 155 GLU A N 1
ATOM 1168 C CA . GLU A 1 155 ? 18.688 19.812 2.418 1 89.44 155 GLU A CA 1
ATOM 1169 C C . GLU A 1 155 ? 19.578 19.062 3.398 1 89.44 155 GLU A C 1
ATOM 1171 O O . GLU A 1 155 ? 20.438 19.656 4.051 1 89.44 155 GLU A O 1
ATOM 1176 N N . ILE A 1 156 ? 19.375 17.797 3.516 1 79.75 156 ILE A N 1
ATOM 1177 C CA . ILE A 1 156 ? 20.172 17 4.457 1 79.75 156 ILE A CA 1
ATOM 1178 C C . ILE A 1 156 ? 21.438 16.5 3.773 1 79.75 156 ILE A C 1
ATOM 1180 O O . ILE A 1 156 ? 22.469 16.312 4.426 1 79.75 156 ILE A O 1
ATOM 1184 N N . SER A 1 157 ? 21.438 16.234 2.463 1 66.44 157 SER A N 1
ATOM 1185 C CA . SER A 1 157 ? 22.641 15.789 1.753 1 66.44 157 SER A CA 1
ATOM 1186 C C . SER A 1 157 ? 23.641 16.922 1.585 1 66.44 157 SER A C 1
ATOM 1188 O O . SER A 1 157 ? 23.25 18.078 1.433 1 66.44 157 SER A O 1
ATOM 1190 N N . MET B 1 1 ? -11.93 -1.253 -14.828 1 81.12 1 MET B N 1
ATOM 1191 C CA . MET B 1 1 ? -13.266 -1.806 -15.031 1 81.12 1 MET B CA 1
ATOM 1192 C C . MET B 1 1 ? -13.594 -2.854 -13.969 1 81.12 1 MET B C 1
ATOM 1194 O O . MET B 1 1 ? -14.602 -2.744 -13.266 1 81.12 1 MET B O 1
ATOM 1198 N N . TYR B 1 2 ? -12.75 -3.73 -13.586 1 95 2 TYR B N 1
ATOM 1199 C CA . TYR B 1 2 ? -13.07 -4.84 -12.688 1 95 2 TYR B CA 1
ATOM 1200 C C . TYR B 1 2 ? -13.18 -4.363 -11.25 1 95 2 TYR B C 1
ATOM 1202 O O . TYR B 1 2 ? -13.977 -4.891 -10.469 1 95 2 TYR B O 1
ATOM 1210 N N . ALA B 1 3 ? -12.438 -3.365 -10.906 1 96.06 3 ALA B N 1
ATOM 1211 C CA . ALA B 1 3 ? -12.469 -2.846 -9.539 1 96.06 3 ALA B CA 1
ATOM 1212 C C . ALA B 1 3 ? -13.867 -2.371 -9.164 1 96.06 3 ALA B C 1
ATOM 1214 O O . ALA B 1 3 ? -14.328 -2.596 -8.047 1 96.06 3 ALA B O 1
ATOM 1215 N N . ARG B 1 4 ? -14.578 -1.729 -10.07 1 96.69 4 ARG B N 1
ATOM 1216 C CA . ARG B 1 4 ? -15.922 -1.226 -9.836 1 96.69 4 ARG B CA 1
ATOM 1217 C C . ARG B 1 4 ? -16.906 -2.373 -9.625 1 96.69 4 ARG B C 1
ATOM 1219 O O . ARG B 1 4 ? -17.766 -2.305 -8.742 1 96.69 4 ARG B O 1
ATOM 1226 N N . LEU B 1 5 ? -16.797 -3.354 -10.469 1 97.12 5 LEU B N 1
ATOM 1227 C CA . LEU B 1 5 ? -17.672 -4.523 -10.336 1 97.12 5 LEU B CA 1
ATOM 1228 C C . LEU B 1 5 ? -17.438 -5.211 -8.992 1 97.12 5 LEU B C 1
ATOM 1230 O O . LEU B 1 5 ? -18.406 -5.633 -8.344 1 97.12 5 LEU B O 1
ATOM 1234 N N . ILE B 1 6 ? -16.203 -5.305 -8.586 1 97.88 6 ILE B N 1
ATOM 1235 C CA . ILE B 1 6 ? -15.844 -5.902 -7.305 1 97.88 6 ILE B CA 1
ATOM 1236 C C . ILE B 1 6 ? -16.453 -5.086 -6.168 1 97.88 6 ILE B C 1
ATOM 1238 O O . ILE B 1 6 ? -17.078 -5.641 -5.262 1 97.88 6 ILE B O 1
ATOM 1242 N N . ALA B 1 7 ? -16.266 -3.783 -6.23 1 97.75 7 ALA B N 1
ATOM 1243 C CA . ALA B 1 7 ? -16.797 -2.891 -5.207 1 97.75 7 ALA B CA 1
ATOM 1244 C C . ALA B 1 7 ? -18.312 -3.074 -5.059 1 97.75 7 ALA B C 1
ATOM 1246 O O . ALA B 1 7 ? -18.828 -3.162 -3.941 1 97.75 7 ALA B O 1
ATOM 1247 N N . GLU B 1 8 ? -18.984 -3.137 -6.188 1 96.88 8 GLU B N 1
ATOM 1248 C CA . GLU B 1 8 ? -20.438 -3.309 -6.172 1 96.88 8 GLU B CA 1
ATOM 1249 C C . GLU B 1 8 ? -20.828 -4.613 -5.48 1 96.88 8 GLU B C 1
ATOM 1251 O O . GLU B 1 8 ? -21.75 -4.633 -4.664 1 96.88 8 GLU B O 1
ATOM 1256 N N . LYS B 1 9 ? -20.188 -5.613 -5.797 1 96.62 9 LYS B N 1
ATOM 1257 C CA . LYS B 1 9 ? -20.484 -6.914 -5.207 1 96.62 9 LYS B CA 1
ATOM 1258 C C . LYS B 1 9 ? -20.203 -6.918 -3.709 1 96.62 9 LYS B C 1
ATOM 1260 O O . LYS B 1 9 ? -20.984 -7.449 -2.924 1 96.62 9 LYS B O 1
ATOM 1265 N N . LEU B 1 10 ? -19.062 -6.375 -3.322 1 97.25 10 LEU B N 1
ATOM 1266 C CA . LEU B 1 10 ? -18.688 -6.344 -1.913 1 97.25 10 LEU B CA 1
ATOM 1267 C C . LEU B 1 10 ? -19.672 -5.52 -1.104 1 97.25 10 LEU B C 1
ATOM 1269 O O . LEU B 1 10 ? -20.062 -5.914 -0.004 1 97.25 10 LEU B O 1
ATOM 1273 N N . LEU B 1 11 ? -20.062 -4.406 -1.672 1 96.75 11 LEU B N 1
ATOM 1274 C CA . LEU B 1 11 ? -21.016 -3.537 -0.991 1 96.75 11 LEU B CA 1
ATOM 1275 C C . LEU B 1 11 ? -22.359 -4.227 -0.849 1 96.75 11 LEU B C 1
ATOM 1277 O O . LEU B 1 11 ? -22.984 -4.18 0.218 1 96.75 11 LEU B O 1
ATOM 1281 N N . ASN B 1 12 ? -22.812 -4.883 -1.899 1 95.75 12 ASN B N 1
ATOM 1282 C CA . ASN B 1 12 ? -24.109 -5.566 -1.896 1 95.75 12 ASN B CA 1
ATOM 1283 C C . ASN B 1 12 ? -24.141 -6.68 -0.854 1 95.75 12 ASN B C 1
ATOM 1285 O O . ASN B 1 12 ? -25.203 -6.949 -0.267 1 95.75 12 ASN B O 1
ATOM 1289 N N . HIS B 1 13 ? -23.016 -7.266 -0.61 1 95.5 13 HIS B N 1
ATOM 1290 C CA . HIS B 1 13 ? -22.984 -8.414 0.288 1 95.5 13 HIS B CA 1
ATOM 1291 C C . HIS B 1 13 ? -22.344 -8.047 1.626 1 95.5 13 HIS B C 1
ATOM 1293 O O . HIS B 1 13 ? -22.141 -8.914 2.48 1 95.5 13 HIS B O 1
ATOM 1299 N N . LYS B 1 14 ? -21.938 -6.789 1.812 1 95.88 14 LYS B N 1
ATOM 1300 C CA . LYS B 1 14 ? -21.344 -6.262 3.037 1 95.88 14 LYS B CA 1
ATOM 1301 C C . LYS B 1 14 ? -20.062 -7.004 3.387 1 95.88 14 LYS B C 1
ATOM 1303 O O . LYS B 1 14 ? -19.875 -7.43 4.527 1 95.88 14 LYS B O 1
ATOM 1308 N N . LEU B 1 15 ? -19.281 -7.254 2.369 1 96.75 15 LEU B N 1
ATOM 1309 C CA . LEU B 1 15 ? -18 -7.93 2.523 1 96.75 15 LEU B CA 1
ATOM 1310 C C . LEU B 1 15 ? -16.859 -6.926 2.473 1 96.75 15 LEU B C 1
ATOM 1312 O O . LEU B 1 15 ? -16.984 -5.859 1.867 1 96.75 15 LEU B O 1
ATOM 1316 N N . THR B 1 16 ? -15.758 -7.281 3.096 1 97.5 16 THR B N 1
ATOM 1317 C CA . THR B 1 16 ? -14.57 -6.43 3.109 1 97.5 16 THR B CA 1
ATOM 1318 C C . THR B 1 16 ? -13.391 -7.141 2.457 1 97.5 16 THR B C 1
ATOM 1320 O O . THR B 1 16 ? -13.359 -8.375 2.396 1 97.5 16 THR B O 1
ATOM 1323 N N . ILE B 1 17 ? -12.484 -6.309 1.915 1 98.31 17 ILE B N 1
ATOM 1324 C CA . ILE B 1 17 ? -11.336 -6.859 1.204 1 98.31 17 ILE B CA 1
ATOM 1325 C C . ILE B 1 17 ? -10.07 -6.117 1.621 1 98.31 17 ILE B C 1
ATOM 1327 O O . ILE B 1 17 ? -10.133 -4.961 2.051 1 98.31 17 ILE B O 1
ATOM 1331 N N . ALA B 1 18 ? -8.961 -6.816 1.648 1 98.62 18 ALA B N 1
ATOM 1332 C CA . ALA B 1 18 ? -7.629 -6.25 1.848 1 98.62 18 ALA B CA 1
ATOM 1333 C C . ALA B 1 18 ? -6.609 -6.914 0.929 1 98.62 18 ALA B C 1
ATOM 1335 O O . ALA B 1 18 ? -6.871 -7.98 0.367 1 98.62 18 ALA B O 1
ATOM 1336 N N . THR B 1 19 ? -5.473 -6.242 0.737 1 98.88 19 THR B N 1
ATOM 1337 C CA . THR B 1 19 ? -4.484 -6.789 -0.188 1 98.88 19 THR B CA 1
ATOM 1338 C C . THR B 1 19 ? -3.104 -6.836 0.461 1 98.88 19 THR B C 1
ATOM 1340 O O . THR B 1 19 ? -2.799 -6.027 1.342 1 98.88 19 THR B O 1
ATOM 1343 N N . ALA B 1 20 ? -2.322 -7.82 0.146 1 98.88 20 ALA B N 1
ATOM 1344 C CA . ALA B 1 20 ? -0.89 -7.918 0.417 1 98.88 20 ALA B CA 1
ATOM 1345 C C . ALA B 1 20 ? -0.086 -7.938 -0.879 1 98.88 20 ALA B C 1
ATOM 1347 O O . ALA B 1 20 ? -0.195 -8.875 -1.672 1 98.88 20 ALA B O 1
ATOM 1348 N N . GLU B 1 21 ? 0.748 -6.875 -1.076 1 98.81 21 GLU B N 1
ATOM 1349 C CA . GLU B 1 21 ? 1.361 -6.66 -2.383 1 98.81 21 GLU B CA 1
ATOM 1350 C C . GLU B 1 21 ? 2.885 -6.695 -2.289 1 98.81 21 GLU B C 1
ATOM 1352 O O . GLU B 1 21 ? 3.461 -6.242 -1.3 1 98.81 21 GLU B O 1
ATOM 1357 N N . SER B 1 22 ? 3.533 -7.211 -3.311 1 98.44 22 SER B N 1
ATOM 1358 C CA . SER B 1 22 ? 4.961 -6.996 -3.525 1 98.44 22 SER B CA 1
ATOM 1359 C C . SER B 1 22 ? 5.23 -6.422 -4.914 1 98.44 22 SER B C 1
ATOM 1361 O O . SER B 1 22 ? 5.297 -5.203 -5.086 1 98.44 22 SER B O 1
ATOM 1363 N N . VAL B 1 23 ? 4.895 -7.113 -5.965 1 97.69 23 VAL B N 1
ATOM 1364 C CA . VAL B 1 23 ? 5.262 -6.742 -7.328 1 97.69 23 VAL B CA 1
ATOM 1365 C C . VAL B 1 23 ? 4.414 -5.555 -7.781 1 97.69 23 VAL B C 1
ATOM 1367 O O . VAL B 1 23 ? 4.883 -4.707 -8.547 1 97.69 23 VAL B O 1
ATOM 1370 N N . THR B 1 24 ? 3.158 -5.461 -7.355 1 98.31 24 THR B N 1
ATOM 1371 C CA . THR B 1 24 ? 2.285 -4.375 -7.793 1 98.31 24 THR B CA 1
ATOM 1372 C C . THR B 1 24 ? 2.588 -3.094 -7.023 1 98.31 24 THR B C 1
ATOM 1374 O O . THR B 1 24 ? 2.229 -2 -7.465 1 98.31 24 THR B O 1
ATOM 1377 N N . GLY B 1 25 ? 3.18 -3.246 -5.824 1 98.38 25 GLY B N 1
ATOM 1378 C CA . GLY B 1 25 ? 3.773 -2.125 -5.109 1 98.38 25 GLY B CA 1
ATOM 1379 C C . GLY B 1 25 ? 2.752 -1.106 -4.645 1 98.38 25 GLY B C 1
ATOM 1380 O O . GLY B 1 25 ? 3.061 0.081 -4.527 1 98.38 25 GLY B O 1
ATOM 1381 N N . GLY B 1 26 ? 1.508 -1.496 -4.504 1 98.62 26 GLY B N 1
ATOM 1382 C CA . GLY B 1 26 ? 0.47 -0.582 -4.055 1 98.62 26 GLY B CA 1
ATOM 1383 C C . GLY B 1 26 ? -0.576 -0.299 -5.117 1 98.62 26 GLY B C 1
ATOM 1384 O O . GLY B 1 26 ? -1.645 0.236 -4.816 1 98.62 26 GLY B O 1
ATOM 1385 N N . LEU B 1 27 ? -0.324 -0.712 -6.355 1 98.5 27 LEU B N 1
ATOM 1386 C CA . LEU B 1 27 ? -1.243 -0.433 -7.453 1 98.5 27 LEU B CA 1
ATOM 1387 C C . LEU B 1 27 ? -2.559 -1.182 -7.266 1 98.5 27 LEU B C 1
ATOM 1389 O O . LEU B 1 27 ? -3.619 -0.686 -7.648 1 98.5 27 LEU B O 1
ATOM 1393 N N . LEU B 1 28 ? -2.465 -2.348 -6.668 1 98.69 28 LEU B N 1
ATOM 1394 C CA . LEU B 1 28 ? -3.676 -3.13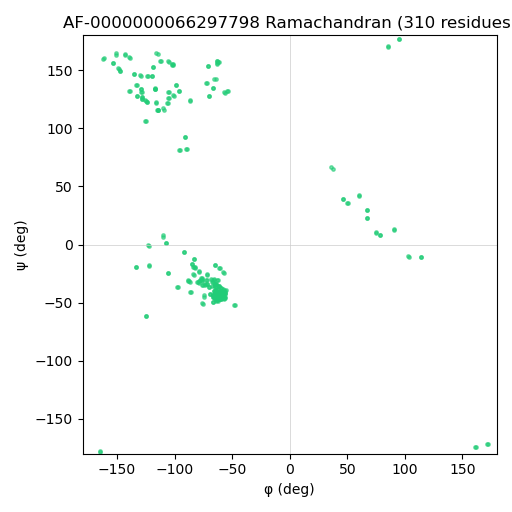1 -6.449 1 98.69 28 LEU B CA 1
ATOM 1395 C C . LEU B 1 28 ? -4.602 -2.434 -5.461 1 98.69 28 LEU B C 1
ATOM 1397 O O . LEU B 1 28 ? -5.781 -2.221 -5.75 1 98.69 28 LEU B O 1
ATOM 1401 N N . SER B 1 29 ? -4.062 -2.016 -4.34 1 98.69 29 SER B N 1
ATOM 1402 C CA . SER B 1 29 ? -4.855 -1.29 -3.354 1 98.69 29 SER B CA 1
ATOM 1403 C C . SER B 1 29 ? -5.332 0.05 -3.904 1 98.69 29 SER B C 1
ATOM 1405 O O . SER B 1 29 ? -6.469 0.459 -3.662 1 98.69 29 SER B O 1
ATOM 1407 N N . SER B 1 30 ? -4.465 0.723 -4.656 1 98.31 30 SER B N 1
ATOM 1408 C CA . SER B 1 30 ? -4.832 2.014 -5.227 1 98.31 30 SER B CA 1
ATOM 1409 C C . SER B 1 30 ? -6.012 1.88 -6.188 1 98.31 30 SER B C 1
ATOM 1411 O O . SER B 1 30 ? -6.863 2.768 -6.258 1 98.31 30 SER B O 1
ATOM 1413 N N . SER B 1 31 ? -6.074 0.781 -6.93 1 98 31 SER B N 1
ATOM 1414 C CA . SER B 1 31 ? -7.164 0.541 -7.871 1 98 31 SER B CA 1
ATOM 1415 C C . SER B 1 31 ? -8.492 0.38 -7.145 1 98 31 SER B C 1
ATOM 1417 O O . SER B 1 31 ? -9.539 0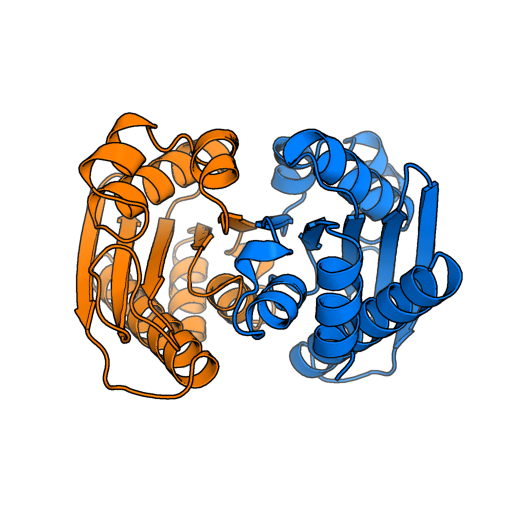.785 -7.66 1 98 31 SER B O 1
ATOM 1419 N N . LEU B 1 32 ? -8.445 -0.2 -5.973 1 98.06 32 LEU B N 1
ATOM 1420 C CA . LEU B 1 32 ? -9.656 -0.37 -5.18 1 98.06 32 LEU B CA 1
ATOM 1421 C C . LEU B 1 32 ? -10.07 0.95 -4.539 1 98.06 32 LEU B C 1
ATOM 1423 O O . LEU B 1 32 ? -11.266 1.266 -4.48 1 98.06 32 LEU B O 1
ATOM 1427 N N . THR B 1 33 ? -9.094 1.776 -4.148 1 97.06 33 THR B N 1
ATOM 1428 C CA . THR B 1 33 ? -9.383 3.016 -3.432 1 97.06 33 THR B CA 1
ATOM 1429 C C . THR B 1 33 ? -9.75 4.129 -4.406 1 97.06 33 THR B C 1
ATOM 1431 O O . THR B 1 33 ? -10.266 5.176 -3.998 1 97.06 33 THR B O 1
ATOM 1434 N N . ASP B 1 34 ? -9.492 3.84 -5.684 1 95.62 34 ASP B N 1
ATOM 1435 C CA . ASP B 1 34 ? -9.906 4.773 -6.723 1 95.62 34 ASP B CA 1
ATOM 1436 C C . ASP B 1 34 ? -11.422 4.953 -6.723 1 95.62 34 ASP B C 1
ATOM 1438 O O . ASP B 1 34 ? -11.938 5.934 -7.266 1 95.62 34 ASP B O 1
ATOM 1442 N N . ILE B 1 35 ? -12.125 4.047 -6.16 1 95.25 35 ILE B N 1
ATOM 1443 C CA . ILE B 1 35 ? -13.578 4.035 -6.145 1 95.25 35 ILE B CA 1
ATOM 1444 C C . ILE B 1 35 ? -14.094 4.855 -4.965 1 95.25 35 ILE B C 1
ATOM 1446 O O . ILE B 1 35 ? -13.758 4.57 -3.811 1 95.25 35 ILE B O 1
ATOM 1450 N N . ALA B 1 36 ? -14.945 5.848 -5.309 1 92.25 36 ALA B N 1
ATOM 1451 C CA . ALA B 1 36 ? -15.562 6.621 -4.234 1 92.25 36 ALA B CA 1
ATOM 1452 C C . ALA B 1 36 ? -16.328 5.715 -3.277 1 92.25 36 ALA B C 1
ATOM 1454 O O . ALA B 1 36 ? -17.062 4.828 -3.709 1 92.25 36 ALA B O 1
ATOM 1455 N N . GLY B 1 37 ? -16.094 5.875 -1.98 1 93 37 GLY B N 1
ATOM 1456 C CA . GLY B 1 37 ? -16.766 5.039 -0.989 1 93 37 GLY B CA 1
ATOM 1457 C C . GLY B 1 37 ? -15.977 3.783 -0.65 1 93 37 GLY B C 1
ATOM 1458 O O . GLY B 1 37 ? -16.5 2.885 0.015 1 93 37 GLY B O 1
ATOM 1459 N N . ALA B 1 38 ? -14.742 3.742 -1.064 1 96.81 38 ALA B N 1
ATOM 1460 C CA . ALA B 1 38 ? -13.898 2.562 -0.875 1 96.81 38 ALA B CA 1
ATOM 1461 C C . ALA B 1 38 ? -13.797 2.193 0.603 1 96.81 38 ALA B C 1
ATOM 1463 O O . ALA B 1 38 ? -13.648 1.02 0.946 1 96.81 38 ALA B O 1
ATOM 1464 N N . SER B 1 39 ? -13.992 3.115 1.504 1 95.19 39 SER B N 1
ATOM 1465 C CA . SER B 1 39 ? -13.859 2.875 2.938 1 95.19 39 SER B CA 1
ATOM 1466 C C . SER B 1 39 ? -14.906 1.885 3.43 1 95.19 39 SER B C 1
ATOM 1468 O O . SER B 1 39 ? -14.766 1.312 4.512 1 95.19 39 SER B O 1
ATOM 1470 N N . ARG B 1 40 ? -15.93 1.685 2.666 1 96.38 40 ARG B N 1
ATOM 1471 C CA . ARG B 1 40 ? -17.031 0.812 3.066 1 96.38 40 ARG B CA 1
ATOM 1472 C C . ARG B 1 40 ? -16.688 -0.651 2.795 1 96.38 40 ARG B C 1
ATOM 1474 O O . ARG B 1 40 ? -17.328 -1.552 3.338 1 96.38 40 ARG B O 1
ATOM 1481 N N . PHE B 1 41 ? -15.672 -0.849 1.877 1 97.44 41 PHE B N 1
ATOM 1482 C CA . PHE B 1 41 ? -15.438 -2.248 1.542 1 97.44 41 PHE B CA 1
ATOM 1483 C C . PHE B 1 41 ? -13.945 -2.566 1.58 1 97.44 41 PHE B C 1
ATOM 1485 O O . PHE B 1 41 ? -13.555 -3.736 1.625 1 97.44 41 PHE B O 1
ATOM 1492 N N . PHE B 1 42 ? -13.094 -1.607 1.51 1 98.38 42 PHE B N 1
ATOM 1493 C CA . PHE B 1 42 ? -11.648 -1.795 1.524 1 98.38 42 PHE B CA 1
ATOM 1494 C C . PHE B 1 42 ? -11.062 -1.392 2.873 1 98.38 42 PHE B C 1
ATOM 1496 O O . PHE B 1 42 ? -11.227 -0.251 3.311 1 98.38 42 PHE B O 1
ATOM 1503 N N . LYS B 1 43 ? -10.297 -2.295 3.514 1 97.69 43 LYS B N 1
ATOM 1504 C CA . LYS B 1 43 ? -9.812 -1.988 4.855 1 97.69 43 LYS B CA 1
ATOM 1505 C C . LYS B 1 43 ? -8.383 -1.463 4.816 1 97.69 43 LYS B C 1
ATOM 1507 O O . LYS B 1 43 ? -7.996 -0.633 5.641 1 97.69 43 LYS B O 1
ATOM 1512 N N . GLY B 1 44 ? -7.621 -2.066 3.863 1 98.38 44 GLY B N 1
ATOM 1513 C CA . GLY B 1 44 ? -6.23 -1.65 3.785 1 98.38 44 GLY B CA 1
ATOM 1514 C C . GLY B 1 44 ? -5.352 -2.641 3.045 1 98.38 44 GLY B C 1
ATOM 1515 O O . GLY B 1 44 ? -5.855 -3.562 2.398 1 98.38 44 GLY B O 1
ATOM 1516 N N . ALA B 1 45 ? -4.078 -2.348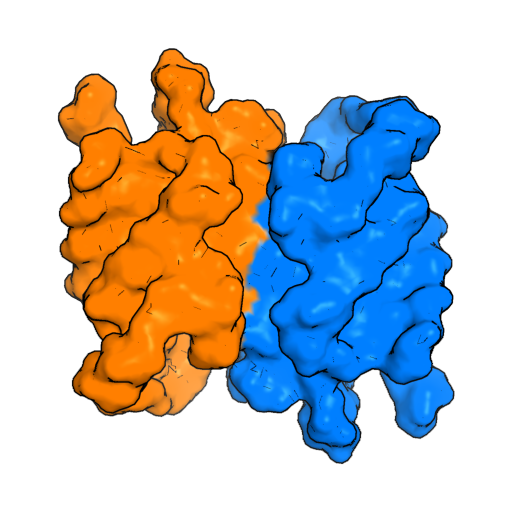 3.062 1 98.75 45 ALA B N 1
ATOM 1517 C CA . ALA B 1 45 ? -3.105 -3.18 2.359 1 98.75 45 ALA B CA 1
ATOM 1518 C C . ALA B 1 45 ? -1.756 -3.164 3.072 1 98.75 45 ALA B C 1
ATOM 1520 O O . ALA B 1 45 ? -1.444 -2.225 3.807 1 98.75 45 ALA B O 1
ATOM 1521 N N . ILE B 1 46 ? -1.078 -4.191 2.918 1 98.75 46 ILE B N 1
ATOM 1522 C CA . ILE B 1 46 ? 0.337 -4.254 3.268 1 98.75 46 ILE B CA 1
ATOM 1523 C C . ILE B 1 46 ? 1.172 -4.461 2.006 1 98.75 46 ILE B C 1
ATOM 1525 O O . ILE B 1 46 ? 1.009 -5.461 1.304 1 98.75 46 ILE B O 1
ATOM 1529 N N . VAL B 1 47 ? 1.986 -3.471 1.712 1 98.75 47 VAL B N 1
ATOM 1530 C CA . VAL B 1 47 ? 2.955 -3.631 0.633 1 98.75 47 VAL B CA 1
ATOM 1531 C C . VAL B 1 47 ? 4.266 -4.18 1.192 1 98.75 47 VAL B C 1
ATOM 1533 O O . VAL B 1 47 ? 5.133 -3.418 1.625 1 98.75 47 VAL B O 1
ATOM 1536 N N . ALA B 1 48 ? 4.371 -5.477 1.172 1 98.25 48 ALA B N 1
ATOM 1537 C CA . ALA B 1 48 ? 5.562 -6.16 1.677 1 98.25 48 ALA B CA 1
ATOM 1538 C C . ALA B 1 48 ? 6.602 -6.336 0.574 1 98.25 48 ALA B C 1
ATOM 1540 O O . ALA B 1 48 ? 6.789 -7.441 0.06 1 98.25 48 ALA B O 1
ATOM 1541 N N . TYR B 1 49 ? 7.359 -5.266 0.352 1 97.31 49 TYR B N 1
ATOM 1542 C CA . TYR B 1 49 ? 8.258 -5.234 -0.797 1 97.31 49 TYR B CA 1
ATOM 1543 C C . TYR B 1 49 ? 9.586 -5.902 -0.468 1 97.31 49 TYR B C 1
ATOM 1545 O O . TYR B 1 49 ? 10.328 -6.297 -1.37 1 97.31 49 TYR B O 1
ATOM 1553 N N . SER B 1 50 ? 9.898 -6.098 0.814 1 96.06 50 SER B N 1
ATOM 1554 C CA . SER B 1 50 ? 11.094 -6.82 1.241 1 96.06 50 SER B CA 1
ATOM 1555 C C . SER B 1 50 ? 10.727 -8.141 1.91 1 96.06 50 SER B C 1
ATOM 1557 O O . SER B 1 50 ? 9.625 -8.289 2.436 1 96.06 50 SER B O 1
ATOM 1559 N N . ASN B 1 51 ? 11.719 -9.062 1.905 1 96.69 51 ASN B N 1
ATOM 1560 C CA . ASN B 1 51 ? 11.5 -10.328 2.6 1 96.69 51 ASN B CA 1
ATOM 1561 C C . ASN B 1 51 ? 11.32 -10.117 4.102 1 96.69 51 ASN B C 1
ATOM 1563 O O . ASN B 1 51 ? 10.555 -10.844 4.742 1 96.69 51 ASN B O 1
ATOM 1567 N N . GLU B 1 52 ? 11.992 -9.172 4.578 1 96 52 GLU B N 1
ATOM 1568 C CA . GLU B 1 52 ? 11.867 -8.852 6 1 96 52 GLU B CA 1
ATOM 1569 C C . GLU B 1 52 ? 10.438 -8.469 6.355 1 96 52 GLU B C 1
ATOM 1571 O O . GLU B 1 52 ? 9.898 -8.93 7.363 1 96 52 GLU B O 1
ATOM 1576 N N . LEU B 1 53 ? 9.781 -7.742 5.535 1 96.44 53 LEU B N 1
ATOM 1577 C CA . LEU B 1 53 ? 8.422 -7.293 5.824 1 96.44 53 LEU B CA 1
ATOM 1578 C C . LEU B 1 53 ? 7.414 -8.406 5.574 1 96.44 53 LEU B C 1
ATOM 1580 O O . LEU B 1 53 ? 6.391 -8.484 6.25 1 96.44 53 LEU B O 1
ATOM 1584 N N . LYS B 1 54 ? 7.73 -9.258 4.566 1 98.31 54 LYS B N 1
ATOM 1585 C CA . LYS B 1 54 ? 6.875 -10.43 4.387 1 98.31 54 LYS B CA 1
ATOM 1586 C C . LYS B 1 54 ? 6.816 -11.273 5.66 1 98.31 54 LYS B C 1
ATOM 1588 O O . LYS B 1 54 ? 5.75 -11.758 6.039 1 98.31 54 LYS B O 1
ATOM 1593 N N . LYS B 1 55 ? 7.977 -11.344 6.273 1 98.06 55 LYS B N 1
ATOM 1594 C CA . LYS B 1 55 ? 8.047 -12.117 7.508 1 98.06 55 LYS B CA 1
ATOM 1595 C C . LYS B 1 55 ? 7.41 -11.367 8.672 1 98.06 55 LYS B C 1
ATOM 1597 O O . LYS B 1 55 ? 6.512 -11.883 9.336 1 98.06 55 LYS B O 1
ATOM 1602 N N . SER B 1 56 ? 7.785 -10.109 8.906 1 96.5 56 SER B N 1
ATOM 1603 C CA . SER B 1 56 ? 7.426 -9.391 10.125 1 96.5 56 SER B CA 1
ATOM 1604 C C . SER B 1 56 ? 5.973 -8.938 10.086 1 96.5 56 SER B C 1
ATOM 1606 O O . SER B 1 56 ? 5.289 -8.93 11.109 1 96.5 56 SER B O 1
ATOM 1608 N N . LEU B 1 57 ? 5.434 -8.664 8.906 1 96.94 57 LEU B N 1
ATOM 1609 C CA . LEU B 1 57 ? 4.094 -8.102 8.852 1 96.94 57 LEU B CA 1
ATOM 1610 C C . LEU B 1 57 ? 3.078 -9.141 8.391 1 96.94 57 LEU B C 1
ATOM 1612 O O . LEU B 1 57 ? 1.893 -9.047 8.719 1 96.94 57 LEU B O 1
ATOM 1616 N N . LEU B 1 58 ? 3.572 -10.141 7.652 1 98.25 58 LEU B N 1
ATOM 1617 C CA . LEU B 1 58 ? 2.602 -11.055 7.055 1 98.25 58 LEU B CA 1
ATOM 1618 C C . LEU B 1 58 ? 2.863 -12.492 7.496 1 98.25 58 LEU B C 1
ATOM 1620 O O . LEU B 1 58 ? 2.18 -13.414 7.047 1 98.25 58 LEU B O 1
ATOM 1624 N N . ASN B 1 59 ? 3.875 -12.719 8.289 1 98.31 59 ASN B N 1
ATOM 1625 C CA . ASN B 1 59 ? 4.176 -14.008 8.906 1 98.31 59 ASN B CA 1
ATOM 1626 C C . ASN B 1 59 ? 4.586 -15.047 7.867 1 98.31 59 ASN B C 1
ATOM 1628 O O . ASN B 1 59 ? 4.254 -16.234 7.996 1 98.31 59 ASN B O 1
ATOM 1632 N N . VAL B 1 60 ? 5.168 -14.594 6.805 1 98.81 60 VAL B N 1
ATOM 1633 C CA . VAL B 1 60 ? 5.734 -15.547 5.852 1 98.81 60 VAL B CA 1
ATOM 1634 C C . VAL B 1 60 ? 6.906 -16.281 6.496 1 98.81 60 VAL B C 1
ATOM 1636 O O . VAL B 1 60 ? 7.77 -15.672 7.121 1 98.81 60 VAL B O 1
ATOM 1639 N N . LYS B 1 61 ? 6.918 -17.547 6.312 1 98.81 61 LYS B N 1
ATOM 1640 C CA . LYS B 1 61 ? 7.965 -18.344 6.934 1 98.81 61 LYS B CA 1
ATOM 1641 C C . LYS B 1 61 ? 9.305 -18.141 6.238 1 98.81 61 LYS B C 1
ATOM 1643 O O . LYS B 1 61 ? 9.375 -18.062 5.012 1 98.81 61 LYS B O 1
ATOM 1648 N N . GLN B 1 62 ? 10.273 -18.062 7.117 1 98.44 62 GLN B N 1
ATOM 1649 C CA . GLN B 1 62 ? 11.625 -17.984 6.574 1 98.44 62 GLN B CA 1
ATOM 1650 C C . GLN B 1 62 ? 11.93 -19.156 5.652 1 98.44 62 GLN B C 1
ATOM 1652 O O . GLN B 1 62 ? 12.578 -18.984 4.617 1 98.44 62 GLN B O 1
ATOM 1657 N N . SER B 1 63 ? 11.5 -20.328 6.066 1 98.69 63 SER B N 1
ATOM 1658 C CA . SER B 1 63 ? 11.742 -21.531 5.281 1 98.69 63 SER B CA 1
ATOM 1659 C C . SER B 1 63 ? 11.094 -21.438 3.904 1 98.69 63 SER B C 1
ATOM 1661 O O . SER B 1 63 ? 11.648 -21.938 2.918 1 98.69 63 SER B O 1
ATOM 1663 N N . THR B 1 64 ? 9.938 -20.812 3.811 1 98.69 64 THR B N 1
ATOM 1664 C CA . THR B 1 64 ? 9.266 -20.609 2.531 1 98.69 64 THR B CA 1
ATOM 1665 C C . THR B 1 64 ? 10.094 -19.719 1.614 1 98.69 64 THR B C 1
ATOM 1667 O O . THR B 1 64 ? 10.266 -20.031 0.433 1 98.69 64 THR B O 1
ATOM 1670 N N . LEU B 1 65 ? 10.633 -18.641 2.152 1 98.5 65 LEU B N 1
ATOM 1671 C CA . LEU B 1 65 ? 11.438 -17.703 1.367 1 98.5 65 LEU B CA 1
ATOM 1672 C C . LEU B 1 65 ? 12.727 -18.375 0.891 1 98.5 65 LEU B C 1
ATOM 1674 O O . LEU B 1 65 ? 13.188 -18.125 -0.227 1 98.5 65 LEU B O 1
ATOM 1678 N N . ILE B 1 66 ? 13.258 -19.25 1.776 1 97.88 66 ILE B N 1
ATOM 1679 C CA . ILE B 1 66 ? 14.508 -19.922 1.452 1 97.88 66 ILE B CA 1
ATOM 1680 C C . ILE B 1 66 ? 14.266 -21 0.405 1 97.88 66 ILE B C 1
ATOM 1682 O O . ILE B 1 66 ? 14.992 -21.094 -0.583 1 97.88 66 ILE B O 1
ATOM 1686 N N . ASN B 1 67 ? 13.25 -21.766 0.566 1 98.19 67 ASN B N 1
ATOM 1687 C CA . ASN B 1 67 ? 13.047 -22.969 -0.226 1 98.19 67 ASN B CA 1
ATOM 1688 C C . ASN B 1 67 ? 12.32 -22.672 -1.533 1 98.19 67 ASN B C 1
ATOM 1690 O O . ASN B 1 67 ? 12.547 -23.328 -2.545 1 98.19 67 ASN B O 1
ATOM 1694 N N . HIS B 1 68 ? 11.438 -21.672 -1.532 1 98.25 68 HIS B N 1
ATOM 1695 C CA . HIS B 1 68 ? 10.586 -21.469 -2.693 1 98.25 68 HIS B CA 1
ATOM 1696 C C . HIS B 1 68 ? 10.766 -20.062 -3.264 1 98.25 68 HIS B C 1
ATOM 1698 O O . HIS B 1 68 ? 10.398 -19.797 -4.41 1 98.25 68 HIS B O 1
ATOM 1704 N N . GLY B 1 69 ? 11.352 -19.156 -2.408 1 98.06 69 GLY B N 1
ATOM 1705 C CA . GLY B 1 69 ? 11.516 -17.766 -2.84 1 98.06 69 GLY B CA 1
ATOM 1706 C C . GLY B 1 69 ? 10.289 -16.922 -2.584 1 98.06 69 GLY B C 1
ATOM 1707 O O . GLY B 1 69 ? 9.227 -17.438 -2.25 1 98.06 69 GLY B O 1
ATOM 1708 N N . ALA B 1 70 ? 10.445 -15.609 -2.781 1 98.31 70 ALA B N 1
ATOM 1709 C CA . ALA B 1 70 ? 9.367 -14.641 -2.588 1 98.31 70 ALA B CA 1
ATOM 1710 C C . ALA B 1 70 ? 8.391 -14.664 -3.758 1 98.31 70 ALA B C 1
ATOM 1712 O O . ALA B 1 70 ? 7.215 -14.336 -3.598 1 98.31 70 ALA B O 1
ATOM 1713 N N . VAL B 1 71 ? 8.898 -15.023 -4.934 1 98.5 71 VAL B N 1
ATOM 1714 C CA . VAL B 1 71 ? 8.062 -15.117 -6.129 1 98.5 71 VAL B CA 1
ATOM 1715 C C . VAL B 1 71 ? 7.617 -16.562 -6.328 1 98.5 71 VAL B C 1
ATOM 1717 O O . VAL B 1 71 ? 8.141 -17.266 -7.195 1 98.5 71 VAL B O 1
ATOM 1720 N N . SER B 1 72 ? 6.562 -16.922 -5.574 1 98.5 72 SER B N 1
ATOM 1721 C CA . SER B 1 72 ? 6.074 -18.297 -5.586 1 98.5 72 SER B CA 1
ATOM 1722 C C . SER B 1 72 ? 4.652 -18.375 -5.039 1 98.5 72 SER B C 1
ATOM 1724 O O . SER B 1 72 ? 4.211 -17.5 -4.301 1 98.5 72 SER B O 1
ATOM 1726 N N . ARG B 1 73 ? 3.992 -19.484 -5.387 1 98.19 73 ARG B N 1
ATOM 1727 C CA . ARG B 1 73 ? 2.641 -19.719 -4.891 1 98.19 73 ARG B CA 1
ATOM 1728 C C . ARG B 1 73 ? 2.643 -19.906 -3.375 1 98.19 73 ARG B C 1
ATOM 1730 O O . ARG B 1 73 ? 1.7 -19.516 -2.693 1 98.19 73 ARG B O 1
ATOM 1737 N N . TYR B 1 74 ? 3.699 -20.438 -2.814 1 98.69 74 TYR B N 1
ATOM 1738 C CA . TYR B 1 74 ? 3.805 -20.688 -1.38 1 98.69 74 TYR B CA 1
ATOM 1739 C C . TYR B 1 74 ? 3.904 -19.375 -0.611 1 98.69 74 TYR B C 1
ATOM 1741 O O . TYR B 1 74 ? 3.23 -19.188 0.406 1 98.69 74 TYR B O 1
ATOM 1749 N N . CYS B 1 75 ? 4.703 -18.5 -1.17 1 98.81 75 CYS B N 1
ATOM 1750 C CA . CYS B 1 75 ? 4.891 -17.203 -0.514 1 98.81 75 CYS B CA 1
ATOM 1751 C C . CYS B 1 75 ? 3.6 -16.3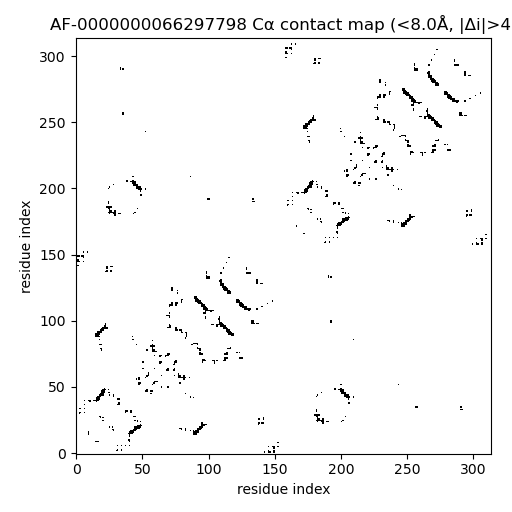91 -0.519 1 98.81 75 CYS B C 1
ATOM 1753 O O . CYS B 1 75 ? 3.188 -15.867 0.517 1 98.81 75 CYS B O 1
ATOM 1755 N N . VAL B 1 76 ? 2.914 -16.375 -1.663 1 98.88 76 VAL B N 1
ATOM 1756 C CA . VAL B 1 76 ? 1.735 -15.516 -1.738 1 98.88 76 VAL B CA 1
ATOM 1757 C C . VAL B 1 76 ? 0.605 -16.109 -0.905 1 98.88 76 VAL B C 1
ATOM 1759 O O . VAL B 1 76 ? -0.199 -15.383 -0.321 1 98.88 76 VAL B O 1
ATOM 1762 N N . ARG B 1 77 ? 0.562 -17.406 -0.796 1 98.75 77 ARG B N 1
ATOM 1763 C CA . ARG B 1 77 ? -0.425 -18.016 0.081 1 98.75 77 ARG B CA 1
ATOM 1764 C C . ARG B 1 77 ? -0.201 -17.609 1.533 1 98.75 77 ARG B C 1
ATOM 1766 O O . ARG B 1 77 ? -1.147 -17.25 2.232 1 98.75 77 ARG B O 1
ATOM 1773 N N . GLU B 1 78 ? 0.991 -17.688 1.941 1 98.81 78 GLU B N 1
ATOM 1774 C CA . GLU B 1 78 ? 1.307 -17.281 3.311 1 98.81 78 GLU B CA 1
ATOM 1775 C C . GLU B 1 78 ? 1.057 -15.797 3.523 1 98.81 78 GLU B C 1
ATOM 1777 O O . GLU B 1 78 ? 0.625 -15.383 4.602 1 98.81 78 GLU B O 1
ATOM 1782 N N . MET B 1 79 ? 1.346 -15.008 2.471 1 98.88 79 MET B N 1
ATOM 1783 C CA . MET B 1 79 ? 1.041 -13.586 2.559 1 98.88 79 MET B CA 1
ATOM 1784 C C . MET B 1 79 ? -0.453 -13.359 2.766 1 98.88 79 MET B C 1
ATOM 1786 O O . MET B 1 79 ? -0.852 -12.547 3.604 1 98.88 79 MET B O 1
ATOM 1790 N N . ALA B 1 80 ? -1.24 -14.078 2.008 1 98.75 80 ALA B N 1
ATOM 1791 C CA . ALA B 1 80 ? -2.689 -13.93 2.111 1 98.75 80 ALA B CA 1
ATOM 1792 C C . ALA B 1 80 ? -3.193 -14.383 3.479 1 98.75 80 ALA B C 1
ATOM 1794 O O . ALA B 1 80 ? -4.043 -13.719 4.082 1 98.75 80 ALA B O 1
ATOM 1795 N N . LEU B 1 81 ? -2.662 -15.453 3.957 1 98.19 81 LEU B N 1
ATOM 1796 C CA . LEU B 1 81 ? -3.049 -15.961 5.266 1 98.19 81 LEU B CA 1
ATOM 1797 C C . LEU B 1 81 ? -2.664 -14.977 6.367 1 98.19 81 LEU B C 1
ATOM 1799 O O . LEU B 1 81 ? -3.455 -14.719 7.277 1 98.19 81 LEU B O 1
ATOM 1803 N N . GLY B 1 82 ? -1.407 -14.516 6.301 1 97.88 82 GLY B N 1
ATOM 1804 C CA . GLY B 1 82 ? -0.985 -13.5 7.25 1 97.88 82 GLY B CA 1
ATOM 1805 C C . GLY B 1 82 ? -1.863 -12.266 7.238 1 97.88 82 GLY B C 1
ATOM 1806 O O . GLY B 1 82 ? -2.162 -11.695 8.289 1 97.88 82 GLY B O 1
ATOM 1807 N N . LEU B 1 83 ? -2.26 -11.891 6.031 1 97.88 83 LEU B N 1
ATOM 1808 C CA . LEU B 1 83 ? -3.131 -10.727 5.871 1 97.88 83 LEU B CA 1
ATOM 1809 C C . LEU B 1 83 ? -4.473 -10.961 6.559 1 97.88 83 LEU B C 1
ATOM 1811 O O . LEU B 1 83 ? -4.984 -10.07 7.242 1 97.88 83 LEU B O 1
ATOM 1815 N N . MET B 1 84 ? -5.043 -12.117 6.402 1 96.5 84 MET B N 1
ATOM 1816 C CA . MET B 1 84 ? -6.312 -12.469 7.027 1 96.5 84 MET B CA 1
ATOM 1817 C C . MET B 1 84 ? -6.215 -12.383 8.547 1 96.5 84 MET B C 1
ATOM 1819 O O . MET B 1 84 ? -7.156 -11.945 9.211 1 96.5 84 MET B O 1
ATOM 1823 N N . GLN B 1 85 ? -5.117 -12.758 9.031 1 93.38 85 GLN B N 1
ATOM 1824 C CA . GLN B 1 85 ? -4.91 -12.758 10.469 1 93.38 85 GLN B CA 1
ATOM 1825 C C . GLN B 1 85 ? -4.781 -11.328 11.008 1 93.38 85 GLN B C 1
ATOM 1827 O O . GLN B 1 85 ? -5.258 -11.031 12.102 1 93.38 85 GLN B O 1
ATOM 1832 N N . LYS B 1 86 ? -4.227 -10.492 10.266 1 93.25 86 LYS B N 1
ATOM 1833 C CA . LYS B 1 86 ? -3.896 -9.148 10.727 1 93.25 86 LYS B CA 1
ATOM 1834 C C . LYS B 1 86 ? -5.082 -8.203 10.555 1 93.25 86 LYS B C 1
ATOM 1836 O O . LYS B 1 86 ? -5.254 -7.262 11.336 1 93.25 86 LYS B O 1
ATOM 1841 N N . LEU B 1 87 ? -5.832 -8.25 9.469 1 91.62 87 LEU B N 1
ATOM 1842 C CA . LEU B 1 87 ? -6.816 -7.219 9.148 1 91.62 87 LEU B CA 1
ATOM 1843 C C . LEU B 1 87 ? -8.234 -7.754 9.297 1 91.62 87 LEU B C 1
ATOM 1845 O O . LEU B 1 87 ? -9.203 -6.988 9.273 1 91.62 87 LEU B O 1
ATOM 1849 N N . ASN B 1 88 ? -8.516 -8.773 9.742 1 89.5 88 ASN B N 1
ATOM 1850 C CA . ASN B 1 88 ? -9.844 -9.352 9.922 1 89.5 88 ASN B CA 1
ATOM 1851 C C . ASN B 1 88 ? -10.773 -8.969 8.773 1 89.5 88 ASN B C 1
ATOM 1853 O O . ASN B 1 88 ? -11.766 -8.266 8.977 1 89.5 88 ASN B O 1
ATOM 1857 N N . VAL B 1 89 ? -10.57 -9.398 7.582 1 96.38 89 VAL B N 1
ATOM 1858 C CA . VAL B 1 89 ? -11.375 -9.094 6.398 1 96.38 89 VAL B CA 1
ATOM 1859 C C . VAL B 1 89 ? -12.023 -10.375 5.879 1 96.38 89 VAL B C 1
ATOM 1861 O O . VAL B 1 89 ? -11.633 -11.477 6.273 1 96.38 89 VAL B O 1
ATOM 1864 N N . ASP B 1 90 ? -13.023 -10.234 5.016 1 96.88 90 ASP B N 1
ATOM 1865 C CA . ASP B 1 90 ? -13.719 -11.367 4.414 1 96.88 90 ASP B CA 1
ATOM 1866 C C . ASP B 1 90 ? -12.922 -11.945 3.248 1 96.88 90 ASP B C 1
ATOM 1868 O O . ASP B 1 90 ? -13 -13.141 2.967 1 96.88 90 ASP B O 1
ATOM 1872 N N . ILE B 1 91 ? -12.164 -11.039 2.523 1 98.19 91 ILE B N 1
ATOM 1873 C CA . ILE B 1 91 ? -11.414 -11.438 1.336 1 98.19 91 ILE B CA 1
ATOM 1874 C C . ILE B 1 91 ? -10 -10.883 1.413 1 98.19 91 ILE B C 1
ATOM 1876 O O . ILE B 1 91 ? -9.805 -9.695 1.685 1 98.19 91 ILE B O 1
ATOM 1880 N N . ALA B 1 92 ? -9.062 -11.758 1.235 1 98.69 92 ALA B N 1
ATOM 1881 C CA . ALA B 1 92 ? -7.66 -11.352 1.163 1 98.69 92 ALA B CA 1
ATOM 1882 C C . ALA B 1 92 ? -7.062 -11.68 -0.203 1 98.69 92 ALA B C 1
ATOM 1884 O O . ALA B 1 92 ? -7.328 -12.75 -0.761 1 98.69 92 ALA B O 1
ATOM 1885 N N . VAL B 1 93 ? -6.344 -10.734 -0.792 1 98.88 93 VAL B N 1
ATOM 1886 C CA . VAL B 1 93 ? -5.652 -10.945 -2.062 1 98.88 93 VAL B CA 1
ATOM 1887 C C . VAL B 1 93 ? -4.164 -10.641 -1.896 1 98.88 93 VAL B C 1
ATOM 1889 O O . VAL B 1 93 ? -3.787 -9.562 -1.449 1 98.88 93 VAL B O 1
ATOM 1892 N N . ALA B 1 94 ? -3.334 -11.617 -2.199 1 98.94 94 ALA B N 1
ATOM 1893 C CA . ALA B 1 94 ? -1.889 -11.414 -2.121 1 98.94 94 ALA B CA 1
ATOM 1894 C C . ALA B 1 94 ? -1.221 -11.727 -3.457 1 98.94 94 ALA B C 1
ATOM 1896 O O . ALA B 1 94 ? -1.649 -12.633 -4.18 1 98.94 94 ALA B O 1
ATOM 1897 N N . CYS B 1 95 ? -0.132 -10.922 -3.783 1 98.88 95 CYS B N 1
ATOM 1898 C CA . CYS B 1 95 ? 0.496 -11.18 -5.074 1 98.88 95 CYS B CA 1
ATOM 1899 C C . CYS B 1 95 ? 1.995 -10.914 -5.016 1 98.88 95 CYS B C 1
ATOM 1901 O O . CYS B 1 95 ? 2.453 -10.102 -4.211 1 98.88 95 CYS B O 1
ATOM 1903 N N . SER B 1 96 ? 2.744 -11.594 -5.754 1 98.81 96 SER B N 1
ATOM 1904 C CA 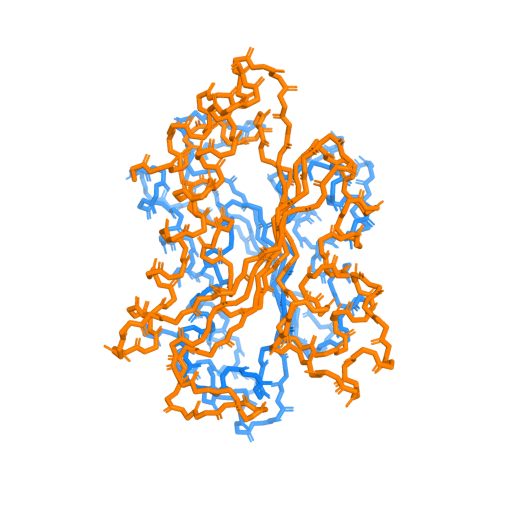. SER B 1 96 ? 4.16 -11.43 -6.066 1 98.81 96 SER B CA 1
ATOM 1905 C C . SER B 1 96 ? 4.453 -11.797 -7.52 1 98.81 96 SER B C 1
ATOM 1907 O O . SER B 1 96 ? 3.607 -12.383 -8.195 1 98.81 96 SER B O 1
ATOM 1909 N N . GLY B 1 97 ? 5.574 -11.391 -7.996 1 98.25 97 GLY B N 1
ATOM 1910 C CA . GLY B 1 97 ? 5.895 -11.602 -9.398 1 98.25 97 GLY B CA 1
ATOM 1911 C C . GLY B 1 97 ? 7.156 -10.883 -9.836 1 98.25 97 GLY B C 1
ATOM 1912 O O . GLY B 1 97 ? 7.945 -10.438 -9.008 1 98.25 97 GLY B O 1
ATOM 1913 N N . VAL B 1 98 ? 7.348 -10.922 -11.141 1 97.69 98 VAL B N 1
ATOM 1914 C CA . VAL B 1 98 ? 8.523 -10.289 -11.734 1 97.69 98 VAL B CA 1
ATOM 1915 C C . VAL B 1 98 ? 8.078 -9.312 -12.82 1 97.69 98 VAL B C 1
ATOM 1917 O O . VAL B 1 98 ? 7.746 -9.719 -13.93 1 97.69 98 VAL B O 1
ATOM 1920 N N . ALA B 1 99 ? 8.172 -8.039 -12.516 1 96.94 99 ALA B N 1
ATOM 1921 C CA . ALA B 1 99 ? 7.773 -7.008 -13.469 1 96.94 99 ALA B CA 1
ATOM 1922 C C . ALA B 1 99 ? 8.953 -6.555 -14.312 1 96.94 99 ALA B C 1
ATOM 1924 O O . ALA B 1 99 ? 8.773 -5.859 -15.32 1 96.94 99 ALA B O 1
ATOM 1925 N N . GLY B 1 100 ? 10.156 -7.066 -13.938 1 94.31 100 GLY B N 1
ATOM 1926 C CA . GLY B 1 100 ? 11.328 -6.738 -14.734 1 94.31 100 GLY B CA 1
ATOM 1927 C C . GLY B 1 100 ? 12.102 -5.543 -14.195 1 94.31 100 GLY B C 1
ATOM 1928 O O . GLY B 1 100 ? 11.805 -5.043 -13.109 1 94.31 100 GLY B O 1
ATOM 1929 N N . PRO B 1 101 ? 13.305 -5.148 -14.836 1 94.25 101 PRO B N 1
ATOM 1930 C CA . PRO B 1 101 ? 13.695 -5.574 -16.172 1 94.25 101 PRO B CA 1
ATOM 1931 C C . PRO B 1 101 ? 14.375 -6.938 -16.188 1 94.25 101 PRO B C 1
ATOM 1933 O O . PRO B 1 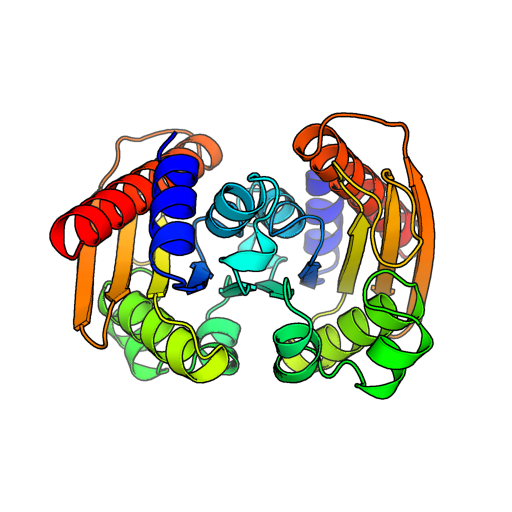101 ? 14.516 -7.555 -17.25 1 94.25 101 PRO B O 1
ATOM 1936 N N . ASP B 1 102 ? 14.867 -7.387 -15.109 1 93.75 102 ASP B N 1
ATOM 1937 C CA . ASP B 1 102 ? 15.586 -8.656 -15.055 1 93.75 102 ASP B CA 1
ATOM 1938 C C . ASP B 1 102 ? 14.734 -9.742 -14.398 1 93.75 102 ASP B C 1
ATOM 1940 O O . ASP B 1 102 ? 13.797 -9.445 -13.656 1 93.75 102 ASP B O 1
ATOM 1944 N N . ALA B 1 103 ? 15.0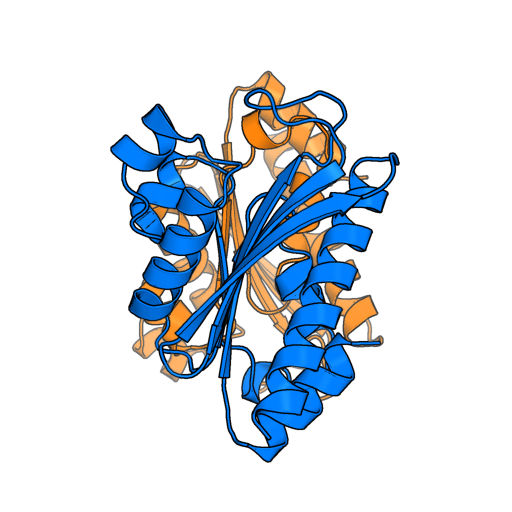94 -10.984 -14.719 1 94.75 103 ALA B N 1
ATOM 1945 C CA . ALA B 1 103 ? 14.508 -12.117 -14 1 94.75 103 ALA B CA 1
ATOM 1946 C C . ALA B 1 103 ? 14.859 -12.055 -12.516 1 94.75 103 ALA B C 1
ATOM 1948 O O . ALA B 1 103 ? 15.797 -11.367 -12.117 1 94.75 103 ALA B O 1
ATOM 1949 N N . LEU B 1 104 ? 14.016 -12.711 -11.75 1 93.88 104 LEU B N 1
ATOM 1950 C CA . LEU B 1 104 ? 14.219 -12.734 -10.305 1 93.88 104 LEU B CA 1
ATOM 1951 C C . LEU B 1 104 ? 13.945 -14.125 -9.734 1 93.88 104 LEU B C 1
ATOM 1953 O O . LEU B 1 104 ? 12.922 -14.734 -10.047 1 93.88 104 LEU B O 1
ATOM 1957 N N . GLU B 1 105 ? 14.812 -14.664 -8.914 1 95.44 105 GLU B N 1
ATOM 1958 C CA . GLU B 1 105 ? 14.664 -15.961 -8.25 1 95.44 105 GLU B CA 1
ATOM 1959 C C . GLU B 1 105 ? 14.297 -17.047 -9.258 1 95.44 105 GLU B C 1
ATOM 1961 O O . GLU B 1 105 ? 13.367 -17.828 -9.023 1 95.44 105 GLU B O 1
ATOM 1966 N N . ASN B 1 106 ? 14.82 -16.938 -10.406 1 94.38 106 ASN B N 1
ATOM 1967 C CA . ASN B 1 106 ? 14.664 -17.906 -11.484 1 94.38 106 ASN B CA 1
ATOM 1968 C C . ASN B 1 106 ? 13.281 -17.812 -12.117 1 94.38 106 ASN B C 1
ATOM 1970 O O . ASN B 1 106 ? 12.828 -18.766 -12.758 1 94.38 106 ASN B O 1
ATOM 1974 N N . GLN B 1 107 ? 12.602 -16.781 -11.742 1 96.69 107 GLN B N 1
ATOM 1975 C CA . GLN B 1 107 ? 11.328 -16.5 -12.398 1 96.69 107 GLN B CA 1
ATOM 1976 C C . GLN B 1 107 ? 11.492 -15.477 -13.516 1 96.69 107 GLN B C 1
ATOM 1978 O O . GLN B 1 107 ? 12.156 -14.453 -13.328 1 96.69 107 GLN B O 1
ATOM 1983 N N . ALA B 1 108 ? 10.938 -15.758 -14.656 1 96.94 108 ALA B N 1
ATOM 1984 C CA . ALA B 1 108 ? 11.047 -14.883 -15.82 1 96.94 108 ALA B CA 1
ATOM 1985 C C . ALA B 1 108 ? 10.227 -13.609 -15.625 1 96.94 108 ALA B C 1
ATOM 1987 O O . ALA B 1 108 ? 9.25 -13.609 -14.875 1 96.94 108 ALA B O 1
ATOM 1988 N N . VAL B 1 109 ? 10.641 -12.523 -16.312 1 97.5 109 VAL B N 1
ATOM 1989 C CA . VAL B 1 109 ? 9.828 -11.312 -16.375 1 97.5 109 VAL B CA 1
ATOM 1990 C C . VAL B 1 109 ? 8.438 -11.656 -16.891 1 97.5 109 VAL B C 1
ATOM 1992 O O . VAL B 1 109 ? 8.289 -12.422 -17.844 1 97.5 109 VAL B O 1
ATOM 1995 N N . GLY B 1 110 ? 7.422 -11.164 -16.219 1 98.25 110 GLY B N 1
ATOM 1996 C CA . GLY B 1 110 ? 6.047 -11.445 -16.594 1 98.25 110 GLY B CA 1
ATOM 1997 C C . GLY B 1 110 ? 5.383 -12.477 -15.703 1 98.25 110 GLY B C 1
ATOM 1998 O O . GLY B 1 110 ? 4.16 -12.641 -15.727 1 98.25 110 GLY B O 1
ATOM 1999 N N . SER B 1 111 ? 6.172 -13.18 -14.805 1 98.5 111 SER B N 1
ATOM 2000 C CA . SER B 1 111 ? 5.617 -14.172 -13.883 1 98.5 111 SER B CA 1
ATOM 2001 C C . SER B 1 111 ? 4.781 -13.508 -12.797 1 98.5 111 SER B C 1
ATOM 2003 O O . SER B 1 111 ? 5.215 -12.531 -12.172 1 98.5 111 SER B O 1
ATOM 2005 N N . LEU B 1 112 ? 3.557 -14.023 -12.664 1 98.81 112 LEU B N 1
ATOM 2006 C CA . LEU B 1 112 ? 2.645 -13.531 -11.641 1 98.81 112 LEU B CA 1
ATOM 2007 C C . LEU B 1 112 ? 2.086 -14.68 -10.812 1 98.81 112 LEU B C 1
ATOM 2009 O O . LEU B 1 112 ? 1.587 -15.664 -11.359 1 98.81 112 LEU B O 1
ATOM 2013 N N . PHE B 1 113 ? 2.26 -14.57 -9.5 1 98.94 113 PHE B N 1
ATOM 2014 C CA . PHE B 1 113 ? 1.629 -15.445 -8.523 1 98.94 113 PHE B CA 1
ATOM 2015 C C . PHE B 1 113 ? 0.688 -14.664 -7.613 1 98.94 113 PHE B C 1
ATOM 2017 O O . PHE B 1 113 ? 1.028 -13.578 -7.152 1 98.94 113 PHE B O 1
ATOM 2024 N N . PHE B 1 114 ? -0.472 -15.195 -7.41 1 98.88 114 PHE B N 1
ATOM 2025 C CA . PHE B 1 114 ? -1.334 -14.539 -6.434 1 98.88 114 PHE B CA 1
ATOM 2026 C C . PHE B 1 114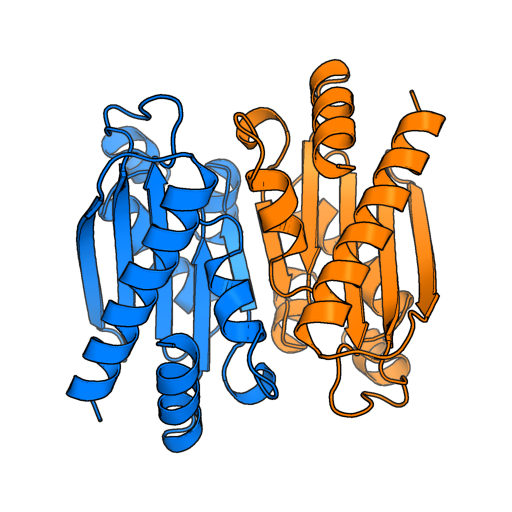 ? -2.312 -15.531 -5.82 1 98.88 114 PHE B C 1
ATOM 2028 O O . PHE B 1 114 ? -2.533 -16.609 -6.363 1 98.88 114 PHE B O 1
ATOM 2035 N N . CYS B 1 115 ? -2.738 -15.188 -4.707 1 98.94 115 CYS B N 1
ATOM 2036 C CA . CYS B 1 115 ? -3.668 -15.992 -3.918 1 98.94 115 CYS B CA 1
ATOM 2037 C C . CYS B 1 115 ? -4.859 -15.156 -3.463 1 98.94 115 CYS B C 1
ATOM 2039 O O . CYS B 1 115 ? -4.695 -14 -3.072 1 98.94 115 CYS B O 1
ATOM 2041 N N . VAL B 1 116 ? -6.055 -15.711 -3.627 1 98.81 116 VAL B N 1
ATOM 2042 C CA . VAL B 1 116 ? -7.285 -15.094 -3.145 1 98.81 116 VAL B CA 1
ATOM 2043 C C . VAL B 1 116 ? -7.922 -15.984 -2.076 1 98.81 116 VAL B C 1
ATOM 2045 O O . VAL B 1 116 ? -8.172 -17.172 -2.312 1 98.81 116 VAL B O 1
ATOM 2048 N N . ILE B 1 117 ? -8.102 -15.414 -0.938 1 98.44 117 ILE B N 1
ATOM 2049 C CA . ILE B 1 117 ? -8.805 -16.141 0.109 1 98.44 117 ILE B CA 1
ATOM 2050 C C . ILE B 1 117 ? -10.211 -15.57 0.275 1 98.44 117 ILE B C 1
ATOM 2052 O O . ILE B 1 117 ? -10.375 -14.367 0.502 1 98.44 117 ILE B O 1
ATOM 2056 N N . VAL B 1 118 ? -11.203 -16.422 0.108 1 95.69 118 VAL B N 1
ATOM 2057 C CA . VAL B 1 118 ? -12.609 -16.109 0.317 1 95.69 118 VAL B CA 1
ATOM 2058 C C . VAL B 1 118 ? -13.25 -17.156 1.229 1 95.69 118 VAL B C 1
ATOM 2060 O O . VAL B 1 118 ? -13.164 -18.359 0.961 1 95.69 118 VAL B O 1
ATOM 2063 N N . ALA B 1 119 ? -14 -16.734 2.293 1 86.88 119 ALA B N 1
ATOM 2064 C CA . ALA B 1 119 ? -14.719 -17.641 3.184 1 86.88 119 ALA B CA 1
ATOM 2065 C C . ALA B 1 119 ? -13.844 -18.812 3.605 1 86.88 119 ALA B C 1
ATOM 2067 O O . ALA B 1 119 ? -14.242 -19.969 3.492 1 86.88 119 ALA B O 1
ATOM 2068 N N . ASN B 1 120 ? -12.547 -18.609 3.875 1 85.88 120 ASN B N 1
ATOM 2069 C CA . ASN B 1 120 ? -11.586 -19.578 4.41 1 85.88 120 ASN B CA 1
ATOM 2070 C C . ASN B 1 120 ? -11.086 -20.531 3.328 1 85.88 120 ASN B C 1
ATOM 2072 O O . ASN B 1 120 ? -10.539 -21.594 3.637 1 85.88 120 ASN B O 1
ATOM 2076 N N . LYS B 1 121 ? -11.445 -20.234 2.131 1 95.38 121 LYS B N 1
ATOM 2077 C CA . LYS B 1 121 ? -10.891 -21 1.017 1 95.38 121 LYS B CA 1
ATOM 2078 C C . LYS B 1 121 ? -9.844 -20.188 0.257 1 95.38 121 LYS B C 1
ATOM 2080 O O . LYS B 1 121 ? -10.078 -19.016 -0.088 1 95.38 121 LYS B O 1
ATOM 2085 N N . ALA B 1 122 ? -8.758 -20.844 0.059 1 97.75 122 ALA B N 1
ATOM 2086 C CA . ALA B 1 122 ? -7.668 -20.203 -0.66 1 97.75 122 ALA B CA 1
ATOM 2087 C C . ALA B 1 122 ? -7.613 -20.656 -2.113 1 97.75 122 ALA B C 1
ATOM 2089 O O . ALA B 1 122 ? -7.676 -21.859 -2.393 1 97.75 122 ALA B O 1
ATOM 2090 N N . TYR B 1 123 ? -7.582 -19.719 -3.07 1 98.06 123 TYR B N 1
ATOM 2091 C CA . TYR B 1 123 ? -7.391 -19.969 -4.496 1 98.06 123 TYR B CA 1
ATOM 2092 C C . TYR B 1 123 ? -6.02 -19.469 -4.953 1 98.06 123 TYR B C 1
ATOM 2094 O O . TYR B 1 123 ? -5.715 -18.281 -4.863 1 98.06 123 TYR B O 1
ATOM 2102 N N . ASP B 1 124 ? -5.223 -20.406 -5.398 1 98.44 124 ASP B N 1
ATOM 2103 C CA . ASP B 1 124 ? -3.871 -20.078 -5.836 1 98.44 124 ASP B CA 1
ATOM 2104 C C . ASP B 1 124 ? -3.801 -19.953 -7.355 1 98.44 124 ASP B C 1
ATOM 2106 O O . ASP B 1 124 ? -4.371 -20.781 -8.078 1 98.44 124 ASP B O 1
ATOM 2110 N N . PHE B 1 125 ? -3.074 -18.922 -7.82 1 98.81 125 PHE B N 1
ATOM 2111 C CA . PHE B 1 125 ? -2.949 -18.719 -9.258 1 98.81 125 PHE B CA 1
ATOM 2112 C C . PHE B 1 125 ? -1.497 -18.453 -9.641 1 98.81 125 PHE B C 1
ATOM 2114 O O . PHE B 1 125 ? -0.763 -17.797 -8.906 1 98.81 125 PHE B O 1
ATOM 2121 N N . GLU B 1 126 ? -1.116 -19.062 -10.672 1 98.44 126 GLU B N 1
ATOM 2122 C CA . GLU B 1 126 ? 0.163 -18.812 -11.328 1 98.44 126 GLU B CA 1
ATOM 2123 C C . GLU B 1 126 ? -0.027 -18.547 -12.82 1 98.44 126 GLU B C 1
ATOM 2125 O O . GLU B 1 126 ? -0.701 -19.312 -13.516 1 98.44 126 GLU B O 1
ATOM 2130 N N . THR B 1 127 ? 0.528 -17.422 -13.305 1 98.19 127 THR B N 1
ATOM 2131 C CA . THR B 1 127 ? 0.406 -17.125 -14.727 1 98.19 127 THR B CA 1
ATOM 2132 C C . THR B 1 127 ? 1.604 -16.312 -15.211 1 98.19 127 THR B C 1
ATOM 2134 O O . THR B 1 127 ? 2.424 -15.867 -14.414 1 98.19 127 THR B O 1
ATOM 2137 N N . LYS B 1 128 ? 1.753 -16.266 -16.484 1 97.62 128 LYS B N 1
ATOM 2138 C CA . LYS B 1 128 ? 2.787 -15.469 -17.125 1 97.62 128 LYS B CA 1
ATOM 2139 C C . LYS B 1 128 ? 2.18 -14.523 -18.156 1 97.62 128 LYS B C 1
ATOM 2141 O O . LYS B 1 128 ? 1.43 -14.945 -19.047 1 97.62 128 LYS B O 1
ATOM 2146 N N . LEU B 1 129 ? 2.492 -13.258 -17.953 1 97.44 129 LEU B N 1
ATOM 2147 C CA . LEU B 1 129 ? 1.966 -12.266 -18.875 1 97.44 129 LEU B CA 1
ATOM 2148 C C . LEU B 1 129 ? 3.043 -11.82 -19.859 1 97.44 129 LEU B C 1
ATOM 2150 O O . LEU B 1 129 ? 4.238 -11.961 -19.578 1 97.44 129 LEU B O 1
ATOM 2154 N N . PRO B 1 130 ? 2.617 -11.336 -21.016 1 92.38 130 PRO B N 1
ATOM 2155 C CA . PRO B 1 130 ? 3.58 -10.977 -22.062 1 92.38 130 PRO B CA 1
ATOM 2156 C C . PRO B 1 130 ? 4.516 -9.852 -21.641 1 92.38 130 PRO B C 1
ATOM 2158 O O . PRO B 1 130 ? 4.102 -8.945 -20.906 1 92.38 130 PRO B O 1
ATOM 2161 N N . ALA B 1 131 ? 5.656 -9.836 -22.281 1 83.81 131 ALA B N 1
ATOM 2162 C CA . ALA B 1 131 ? 6.719 -8.891 -21.938 1 83.81 131 ALA B CA 1
ATOM 2163 C C . ALA B 1 131 ? 6.285 -7.453 -22.203 1 83.81 131 ALA B C 1
ATOM 2165 O O . ALA B 1 131 ? 5.516 -7.191 -23.125 1 83.81 131 ALA B O 1
ATOM 2166 N N . GLY B 1 132 ? 6.676 -6.566 -21.375 1 91.25 132 GLY B N 1
ATOM 2167 C CA . GLY B 1 132 ? 6.508 -5.125 -21.406 1 91.25 132 GLY B CA 1
ATOM 2168 C C . GLY B 1 132 ? 7.41 -4.395 -20.438 1 91.25 132 GLY B C 1
ATOM 2169 O O . GLY B 1 132 ? 8.32 -4.992 -19.859 1 91.25 132 GLY B O 1
ATOM 2170 N N . SER B 1 133 ? 7.207 -3.07 -20.453 1 95.19 133 SER B N 1
ATOM 2171 C CA . SER B 1 133 ? 7.926 -2.326 -19.422 1 95.19 133 SER B CA 1
ATOM 2172 C C . SER B 1 133 ? 7.465 -2.727 -18.016 1 95.19 133 SER B C 1
ATOM 2174 O O . SER B 1 133 ? 6.379 -3.293 -17.859 1 95.19 133 SER B O 1
ATOM 2176 N N . ARG B 1 134 ? 8.266 -2.496 -17.062 1 95.5 134 ARG B N 1
ATOM 2177 C CA . ARG B 1 134 ? 7.953 -2.801 -15.672 1 95.5 134 ARG B CA 1
ATOM 2178 C C . ARG B 1 134 ? 6.566 -2.289 -15.297 1 95.5 134 ARG B C 1
ATOM 2180 O O . ARG B 1 134 ? 5.742 -3.045 -14.773 1 95.5 134 ARG B O 1
ATOM 2187 N N . ASN B 1 135 ? 6.277 -1.02 -15.555 1 95.25 135 ASN B N 1
ATOM 2188 C CA . ASN B 1 135 ? 5.016 -0.43 -15.125 1 95.25 135 ASN B CA 1
ATOM 2189 C C . ASN B 1 135 ? 3.838 -0.982 -15.922 1 95.25 135 ASN B C 1
ATOM 2191 O O . ASN B 1 135 ? 2.734 -1.122 -15.398 1 95.25 135 ASN B O 1
ATOM 2195 N N . GLU B 1 136 ? 4.074 -1.223 -17.234 1 96.56 136 GLU B N 1
ATOM 2196 C CA . GLU B 1 136 ? 3.033 -1.875 -18.016 1 96.56 136 GLU B CA 1
ATOM 2197 C C . GLU B 1 136 ? 2.668 -3.236 -17.438 1 96.56 136 GLU B C 1
ATOM 2199 O O . GLU B 1 136 ? 1.486 -3.574 -17.328 1 96.56 136 GLU B O 1
ATOM 2204 N N . LEU B 1 137 ? 3.652 -3.984 -17.062 1 97.62 137 LEU B N 1
ATOM 2205 C CA . LEU B 1 137 ? 3.422 -5.312 -16.5 1 97.62 137 LEU B CA 1
ATOM 2206 C C . LEU B 1 137 ? 2.715 -5.219 -15.148 1 97.62 137 LEU B C 1
ATOM 2208 O O . LEU B 1 137 ? 1.807 -6 -14.867 1 97.62 137 LEU B O 1
ATOM 2212 N N . ARG B 1 138 ? 3.131 -4.309 -14.305 1 97.94 138 ARG B N 1
ATOM 2213 C CA . ARG B 1 138 ? 2.463 -4.117 -13.016 1 97.94 138 ARG B CA 1
ATOM 2214 C C . ARG B 1 138 ? 0.978 -3.832 -13.211 1 97.94 138 ARG B C 1
ATOM 2216 O O . ARG B 1 138 ? 0.137 -4.375 -12.492 1 97.94 138 ARG B O 1
ATOM 2223 N N . GLN B 1 139 ? 0.665 -2.98 -14.203 1 97.38 139 GLN B N 1
ATOM 2224 C CA . GLN B 1 139 ? -0.73 -2.672 -14.492 1 97.38 139 GLN B CA 1
ATOM 2225 C C . GLN B 1 139 ? -1.478 -3.908 -14.984 1 97.38 139 GLN B C 1
ATOM 2227 O O . GLN B 1 139 ? -2.627 -4.137 -14.602 1 97.38 139 GLN B O 1
ATOM 2232 N N . LEU B 1 140 ? -0.829 -4.652 -15.828 1 98 140 LEU B N 1
ATOM 2233 C CA . LEU B 1 140 ? -1.44 -5.875 -16.328 1 98 140 LEU B CA 1
ATOM 2234 C C . LEU B 1 140 ? -1.663 -6.879 -15.203 1 98 140 LEU B C 1
ATOM 2236 O O . LEU B 1 140 ? -2.676 -7.582 -15.18 1 98 140 LEU B O 1
ATOM 2240 N N . PHE B 1 141 ? -0.679 -6.965 -14.258 1 98.62 141 PHE B N 1
ATOM 2241 C CA . PHE B 1 141 ? -0.829 -7.828 -13.094 1 98.62 141 PHE B CA 1
ATOM 2242 C C . PHE B 1 141 ? -2.078 -7.457 -12.305 1 98.62 141 PHE B C 1
ATOM 2244 O O . PHE B 1 141 ? -2.881 -8.328 -11.961 1 98.62 141 PHE B O 1
ATOM 2251 N N . VAL B 1 142 ? -2.277 -6.191 -12.062 1 98.62 142 VAL B N 1
ATOM 2252 C CA . VAL B 1 142 ? -3.428 -5.703 -11.305 1 98.62 142 VAL B CA 1
ATOM 2253 C C . VAL B 1 142 ? -4.719 -6.086 -12.031 1 98.62 142 VAL B C 1
ATOM 2255 O O . VAL B 1 142 ? -5.66 -6.586 -11.414 1 98.62 142 VAL B O 1
ATOM 2258 N N . GLN B 1 143 ? -4.754 -5.855 -13.336 1 98.25 143 GLN B N 1
ATOM 2259 C CA . GLN B 1 143 ? -5.945 -6.172 -14.117 1 98.25 143 GLN B CA 1
ATOM 2260 C C . GLN B 1 143 ? -6.277 -7.66 -14.031 1 98.25 143 GLN B C 1
ATOM 2262 O O . GLN B 1 143 ? -7.438 -8.031 -13.852 1 98.25 143 GLN B O 1
ATOM 2267 N N . LYS B 1 144 ? -5.266 -8.469 -14.203 1 98.62 144 LYS B N 1
ATOM 2268 C CA . LYS B 1 144 ? -5.461 -9.914 -14.141 1 98.62 144 LYS B CA 1
ATOM 2269 C C . LYS B 1 144 ? -5.996 -10.344 -12.781 1 98.62 144 LYS B C 1
ATOM 2271 O O . LYS B 1 144 ? -6.91 -11.164 -12.695 1 98.62 144 LYS B O 1
ATOM 2276 N N . ILE B 1 145 ? -5.438 -9.82 -11.727 1 98.81 145 ILE B N 1
ATOM 2277 C CA . ILE B 1 145 ? -5.844 -10.156 -10.367 1 98.81 145 ILE B CA 1
ATOM 2278 C C . ILE B 1 145 ? -7.293 -9.734 -10.141 1 98.81 145 ILE B C 1
ATOM 2280 O O . ILE B 1 145 ? -8.117 -10.523 -9.68 1 98.81 145 ILE B O 1
ATOM 2284 N N . LEU B 1 146 ? -7.621 -8.484 -10.531 1 98.69 146 LEU B N 1
ATOM 2285 C CA . LEU B 1 146 ? -8.961 -7.965 -10.297 1 98.69 146 LEU B CA 1
ATOM 2286 C C . LEU B 1 146 ? -10 -8.742 -11.109 1 98.69 146 LEU B C 1
ATOM 2288 O O . LEU B 1 146 ? -11.102 -9 -10.633 1 98.69 146 LEU B O 1
ATOM 2292 N N . GLN B 1 147 ? -9.625 -9.062 -12.336 1 98.56 147 GLN B N 1
ATOM 2293 C CA . GLN B 1 147 ? -10.5 -9.891 -13.156 1 98.56 147 GLN B CA 1
ATOM 2294 C C . GLN B 1 147 ? -10.805 -11.219 -12.461 1 98.56 147 GLN B C 1
ATOM 2296 O O . GLN B 1 147 ? -11.961 -11.656 -12.438 1 98.56 147 GLN B O 1
ATOM 2301 N N . THR B 1 148 ? -9.812 -11.836 -11.938 1 98.44 148 THR B N 1
ATOM 2302 C CA . THR B 1 148 ? -9.961 -13.125 -11.273 1 98.44 148 THR B CA 1
ATOM 2303 C C . THR B 1 148 ? -10.812 -12.992 -10.008 1 98.44 148 THR B C 1
ATOM 2305 O O . THR B 1 148 ? -11.688 -13.828 -9.758 1 98.44 148 THR B O 1
ATOM 2308 N N . VAL B 1 149 ? -10.539 -11.977 -9.211 1 98.31 149 VAL B N 1
ATOM 2309 C CA . VAL B 1 149 ? -11.305 -11.734 -7.996 1 98.31 149 VAL B CA 1
ATOM 2310 C C . VAL B 1 149 ? -12.773 -11.547 -8.344 1 98.31 149 VAL B C 1
ATOM 2312 O O . VAL B 1 149 ? -13.656 -12.102 -7.676 1 98.31 149 VAL B O 1
ATOM 2315 N N . GLU B 1 150 ? -13.016 -10.734 -9.414 1 98.06 150 GLU B N 1
ATOM 2316 C CA . GLU B 1 150 ? -14.383 -10.516 -9.852 1 98.06 150 GLU B CA 1
ATOM 2317 C C . GLU B 1 150 ? -15.07 -11.828 -10.219 1 98.06 150 GLU B C 1
ATOM 2319 O O . GLU B 1 150 ? -16.219 -12.055 -9.852 1 98.06 150 GLU B O 1
ATOM 2324 N N . HIS B 1 151 ? -14.344 -12.664 -10.898 1 97.31 151 HIS B N 1
ATOM 2325 C CA . HIS B 1 151 ? -14.875 -13.961 -11.305 1 97.31 151 HIS B CA 1
ATOM 2326 C C . HIS B 1 151 ? -15.195 -14.828 -10.086 1 97.31 151 HIS B C 1
ATOM 2328 O O . HIS B 1 151 ? -16.266 -15.43 -10.016 1 97.31 151 HIS B O 1
ATOM 2334 N N . ILE B 1 152 ? -14.328 -14.883 -9.117 1 96.56 152 ILE B N 1
ATOM 2335 C CA . ILE B 1 152 ? -14.531 -15.688 -7.91 1 96.56 152 ILE B CA 1
ATOM 2336 C C . ILE B 1 152 ? -15.773 -15.203 -7.172 1 96.56 152 ILE B C 1
ATOM 2338 O O . ILE B 1 152 ? -16.609 -16.016 -6.746 1 96.56 152 ILE B O 1
ATOM 2342 N N . LEU B 1 153 ? -15.906 -13.875 -7.074 1 94.94 153 LEU B N 1
ATOM 2343 C CA . LEU B 1 153 ? -17.031 -13.305 -6.344 1 94.94 153 LEU B CA 1
ATOM 2344 C C . LEU B 1 153 ? -18.344 -13.562 -7.07 1 94.94 153 LEU B C 1
ATOM 2346 O O . LEU B 1 153 ? -19.391 -13.695 -6.438 1 94.94 153 LEU B O 1
ATOM 2350 N N . SER B 1 154 ? -18.234 -13.648 -8.398 1 93.38 154 SER B N 1
ATOM 2351 C CA . SER B 1 154 ? -19.438 -13.906 -9.195 1 93.38 154 SER B CA 1
ATOM 2352 C C . SER B 1 154 ? -19.906 -15.352 -9.023 1 93.38 154 SER B C 1
ATOM 2354 O O . SER B 1 154 ? -21.094 -15.641 -9.172 1 93.38 154 SER B O 1
ATOM 2356 N N . GLU B 1 155 ? -18.953 -16.172 -8.695 1 89.31 155 GLU B N 1
ATOM 2357 C CA . GLU B 1 155 ? -19.281 -17.578 -8.531 1 89.31 155 GLU B CA 1
ATOM 2358 C C . GLU B 1 155 ? -19.828 -17.859 -7.137 1 89.31 155 GLU B C 1
ATOM 2360 O O . GLU B 1 155 ? -20.562 -18.828 -6.938 1 89.31 155 GLU B O 1
ATOM 2365 N N . ILE B 1 156 ? -19.484 -17.062 -6.191 1 79.75 156 ILE B N 1
ATOM 2366 C CA . ILE B 1 156 ? -19.938 -17.281 -4.824 1 79.75 156 ILE B CA 1
ATOM 2367 C C . ILE B 1 156 ? -21.281 -16.578 -4.609 1 79.75 156 ILE B C 1
ATOM 2369 O O . ILE B 1 156 ? -22.094 -17.031 -3.801 1 79.75 156 ILE B O 1
ATOM 2373 N N . SER B 1 157 ? -21.562 -15.461 -5.285 1 66.56 157 SER B N 1
ATOM 2374 C CA . SER B 1 157 ? -22.844 -14.766 -5.141 1 66.56 157 SER B CA 1
ATOM 2375 C C . SER B 1 157 ? -23.969 -15.531 -5.828 1 66.56 157 SER B C 1
ATOM 2377 O O . SER B 1 157 ? -23.75 -16.188 -6.848 1 66.56 157 SER B O 1
#

Nearest PDB structures (foldseek):
  5v01-assembly1_B  TM=9.750E-01  e=2.592E-16  Klebsiella pneumoniae subsp. pneumoniae MGH 78578
  5kvk-assembly1_A-2  TM=9.700E-01  e=3.107E-16  Klebsiella pneumoniae 700603
  6mr3-assembly2_C-2  TM=9.687E-01  e=4.204E-16  Streptococcus mutans UA159
  5vu3-assembly2_B  TM=9.656E-01  e=1.041E-15  Enterobacter cloacae subsp. cloacae ATCC 13047
  6mr3-assembly1_B-3  TM=9.660E-01  e=7.245E-16  Streptococcus mutans UA159

Solvent-accessible surface area (backbone atoms only — not comparable to full-atom values): 15423 Å² total; per-residue (Å²): 117,42,48,60,58,38,50,52,52,26,56,76,66,72,35,34,33,33,36,31,27,28,54,44,21,20,47,54,48,22,54,48,50,61,39,81,68,27,73,77,29,40,44,35,31,37,23,36,50,28,73,67,39,31,31,78,71,16,62,31,53,68,64,44,43,71,76,59,28,68,63,27,62,68,33,15,42,33,29,21,50,25,43,39,72,71,64,72,49,52,26,25,38,9,35,23,40,24,40,38,95,54,65,48,95,90,34,52,52,27,32,38,19,31,18,39,34,46,87,92,38,76,46,82,42,78,49,73,47,76,84,60,55,40,61,59,33,30,51,50,51,40,51,53,50,36,47,50,51,38,51,53,52,59,69,72,100,117,42,48,59,58,39,50,51,52,26,58,76,66,74,35,33,34,34,37,32,25,28,55,43,22,20,47,54,48,22,54,47,52,61,38,81,68,27,71,77,29,38,44,33,32,39,23,36,50,29,73,67,38,32,30,76,70,17,62,30,52,68,65,44,44,70,75,58,27,67,62,27,64,68,36,14,44,33,30,21,52,25,43,39,70,72,63,72,50,52,27,25,38,8,34,23,42,22,42,38,93,55,64,48,96,91,35,54,52,27,32,39,20,31,18,40,32,48,88,92,39,76,48,81,42,77,50,74,46,76,84,60,54,40,61,57,35,29,53,48,50,40,51,54,50,35,46,50,52,36,50,54,53,57,67,72,99

Sequence (314 aa):
MYARLIAEKLLNHKLTIATAESVTGGLLSSSLTDIAGASRFFKGAIVAYSNELKKSLLNVKQSTLINHGAVSRYCVREMALGLMQKLNVDIAVACSGVAGPDALENQAVGSLFFCVIVANKAYDFETKLPAGSRNELRQLFVQKILQTVEHILSEISMYARLIAEKLLNHKLTIATAESVTGGLLSSSLTDIAGASRFFKGAIVAYSNELKKSLLNVKQSTLINHGAVSRYCVREMALGLMQKLNVDIAVACSGVAGPDALENQAVGSLFFCVIVANKAYDFETKLPAGSRNELRQLFVQKILQTVEHILSEIS

Foldseek 3Di:
DLLVLLVVLCLVVQFAEEEEEALLQCVLVVSNVVDPPSVSHYQYYHHCNDPVCLCPQQNFDPCCCVPPNCQHQSSQVSSQVSVCVPRVGQKYKYKDAALDPADDPPGGHQWIWMWMDHPNDIDIDIDGDDHDHSNVSSVVNSVVRSVVSSVVSVVVD/DLLVLLVVLCLVVQFAEEEEEALLQCVLVVSNVVDPPSVSHYQYYHHCNDPVCLCPQQNFDPVCCVPPNCQDQSSQVSSQVSVCVPRVGQKYKYKDDALDPADDPPGGHQWIWMWMDHPNDIDIDIDGDDHDHSNVSSVVNSVVRSVVSSVVSVVVD

Organism: Mycoplasma pneumoniae (strain ATCC 29342 / M129 / Subtype 1) (NCBI:txid272634)